Protein AF-A0A1E4K2A3-F1 (afdb_monomer)

Mean predicted aligned error: 16.57 Å

Sequence (253 aa):
MPLPPLTAHDLQPLPGVTAEEPRTGTIRRVFDSVTRAVVEPIADIKASMPPVLGAGVQLAKFVLWLAVLSIVALLAYLYRMDSTIGTDLEAAYKPAISQSQFGLQLEVVGRIDRLWSDLAAAKAAQTPSWSPDSLQNAKSTMALLERLSALTESQRETLNACIPLPSGTEREATLQACVDTMATLRRAAFQATGSTAAQTAGELADRVNAQRKSLHDFWLQAAQLILLNLLLPLLTALLGYVFGTQQVSTKAE

Radius of gyration: 35.77 Å; Cα contacts (8 Å, |Δi|>4): 84; chains: 1; bounding box: 75×35×105 Å

Solvent-accessible surface area (backbone atoms only — not comparable to full-atom values): 14735 Å² total; per-residue (Å²): 135,86,80,79,84,87,59,92,79,74,74,68,76,72,91,81,77,71,79,80,69,75,71,68,62,59,58,55,54,54,49,56,52,51,52,55,72,66,58,64,78,67,75,77,81,76,84,84,79,64,81,80,65,48,56,62,54,51,49,52,51,51,53,51,52,52,50,52,52,50,51,51,52,50,52,51,48,52,53,48,51,55,53,50,48,53,53,50,46,52,66,51,44,51,53,48,48,73,67,32,64,62,48,58,48,52,52,48,50,54,44,50,51,50,44,45,50,50,51,53,48,43,64,72,66,69,52,79,67,71,53,74,66,57,47,51,49,42,52,54,43,49,60,51,49,64,69,62,70,76,62,53,72,68,57,49,52,48,47,53,60,50,63,67,61,56,73,73,92,58,24,65,60,54,50,48,55,35,51,54,50,45,54,50,51,49,53,53,51,52,55,54,50,58,56,53,52,55,52,55,53,47,5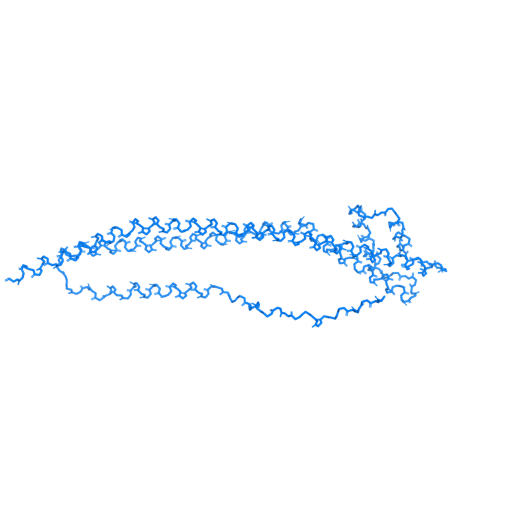6,51,51,51,52,54,50,52,51,52,51,56,51,51,54,50,49,53,53,53,49,51,55,49,50,58,65,51,45,55,59,50,51,51,52,51,50,52,50,58,58,56,55,53,64,56,62,70,73,75,116

Secondary structure (DSSP, 8-state):
-PPPP--TT--PPPTT------THHHHHHHHHHHHHHHHGGGSSTTS---TTTHHHHHHHHHHHHHHHHHHHHHHHHHHHHHHHHHHHHHHHHHHHHHHSHHHHHHHHHHHHHHHHHHHHHHHHT--SS--HHHHHHHHHHHHHHHHT----HHHHHHHHTTSSPP-STTHHHHHHHHHHHHHHHHHHHHHHHHHHHHHHHHHHHHHHHHHHHHHHHHHHHHHHHHHHHHHHHHHHHHHHHHHHHHHHHTT--

pLDDT: mean 73.99, std 15.71, range [37.97, 94.31]

Nearest PDB structures (foldseek):
  6djl-assembly1_C  TM=2.794E-01  e=4.731E+00  Homo sapiens
  5nnv-assembly1_A  TM=1.876E-01  e=9.720E+00  Bacillus subtilis subsp. subtilis str. 168

Foldseek 3Di:
DDDDDDDPPPPDPDPPDDPDDPPPVVVVVVVVVVCVVPPPPPPPPPDDDDPVLVVLVVVLVVLVVVVVVVVVVVVVVVVVVVVVCVVVCCVVVVCCVVVPCLVVLVVLLVLLVLLLVQLVVCLVVVDQFGDPVSLVSLVVSLVSVVVVVPDDPVLNVLSVCVRPQDDDDCRNVSSVSNSVSSVVVSVVSVVVNVVVVVVVVVVVVVVVVVVVVVVVVVVVVVCVVCCVVSVVVVVVSVVCSVVVVVVVVVVVD

Structure (mmCIF, N/CA/C/O backbone):
data_AF-A0A1E4K2A3-F1
#
_entry.id   AF-A0A1E4K2A3-F1
#
loop_
_atom_site.group_PDB
_atom_site.id
_atom_site.type_symbol
_atom_site.label_atom_id
_atom_site.label_alt_id
_atom_site.label_comp_id
_atom_site.label_asym_id
_atom_site.label_entity_id
_atom_site.label_seq_id
_atom_site.pdbx_PDB_ins_code
_atom_site.Cartn_x
_atom_site.Cartn_y
_atom_site.Cartn_z
_atom_site.occupancy
_atom_site.B_iso_or_equiv
_atom_site.auth_seq_id
_atom_site.auth_comp_id
_atom_site.auth_asym_id
_atom_site.auth_atom_id
_atom_site.pdbx_PDB_model_num
ATOM 1 N N . MET A 1 1 ? -24.352 -22.386 15.310 1.00 41.03 1 MET A N 1
ATOM 2 C CA . MET A 1 1 ? -23.187 -23.289 15.189 1.00 41.03 1 MET A CA 1
ATOM 3 C C . MET A 1 1 ? -21.941 -22.420 15.077 1.00 41.03 1 MET A C 1
ATOM 5 O O . MET A 1 1 ? -21.882 -21.641 14.133 1.00 41.03 1 MET A O 1
ATOM 9 N N . PRO A 1 2 ? -21.031 -22.434 16.064 1.00 37.97 2 PRO A N 1
ATOM 10 C CA . PRO A 1 2 ? -19.819 -21.617 16.034 1.00 37.97 2 PRO A CA 1
ATOM 11 C C . PRO A 1 2 ? -18.801 -22.198 15.042 1.00 37.97 2 PRO A C 1
ATOM 13 O O . PRO A 1 2 ? -18.592 -23.409 15.006 1.00 37.97 2 PRO A O 1
ATOM 16 N N . LEU A 1 3 ? -18.199 -21.331 14.225 1.00 42.59 3 LEU A N 1
ATOM 17 C CA . LEU A 1 3 ? -17.100 -21.684 13.323 1.00 42.59 3 LEU A CA 1
ATOM 18 C C . LEU A 1 3 ? -15.818 -21.934 14.141 1.00 42.59 3 LEU A C 1
ATOM 20 O O . LEU A 1 3 ? -15.564 -21.185 15.089 1.00 42.59 3 LEU A O 1
ATOM 24 N N . PRO A 1 4 ? -15.020 -22.963 13.807 1.00 59.66 4 PRO A N 1
ATOM 25 C CA . PRO A 1 4 ? -13.775 -23.249 14.508 1.00 59.66 4 PRO A CA 1
ATOM 26 C C . PRO A 1 4 ? -12.722 -22.148 14.265 1.00 59.66 4 PRO A C 1
ATOM 28 O O . PRO A 1 4 ? -12.743 -21.491 13.221 1.00 59.66 4 PRO A O 1
ATOM 31 N N . PRO A 1 5 ? -11.798 -21.932 15.218 1.00 46.47 5 PRO A N 1
ATOM 32 C CA . PRO A 1 5 ? -10.712 -20.970 15.071 1.00 46.47 5 PRO A CA 1
ATO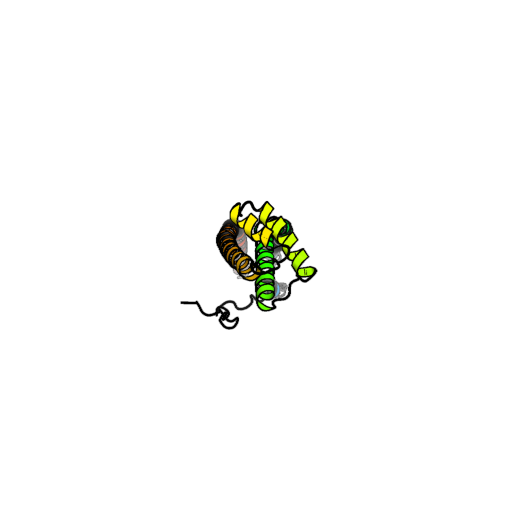M 33 C C . PRO A 1 5 ? -9.725 -21.428 13.988 1.00 46.47 5 PRO A C 1
ATOM 35 O O . PRO A 1 5 ? -9.227 -22.551 14.040 1.00 46.47 5 PRO A O 1
ATOM 38 N N . LEU A 1 6 ? -9.423 -20.546 13.028 1.00 39.38 6 LEU A N 1
ATOM 39 C CA . LEU A 1 6 ? -8.337 -20.744 12.065 1.00 39.38 6 LEU A CA 1
ATOM 40 C C . LEU A 1 6 ? -6.998 -20.744 12.811 1.00 39.38 6 LEU A C 1
ATOM 42 O O . LEU A 1 6 ? -6.576 -19.725 13.359 1.00 39.38 6 LEU A O 1
ATOM 46 N N . THR A 1 7 ? -6.335 -21.895 12.846 1.00 47.66 7 THR A N 1
ATOM 47 C CA . THR A 1 7 ? -4.971 -22.044 13.348 1.00 47.66 7 THR A CA 1
ATOM 48 C C . THR A 1 7 ? -3.977 -21.606 12.271 1.00 47.66 7 THR A C 1
ATOM 50 O O . THR A 1 7 ? -4.170 -21.835 11.080 1.00 47.66 7 THR A O 1
ATOM 53 N N . ALA A 1 8 ? -2.863 -20.996 12.686 1.00 48.28 8 ALA A N 1
ATOM 54 C CA . ALA A 1 8 ? -1.794 -20.497 11.808 1.00 48.28 8 ALA A CA 1
ATOM 55 C C . ALA A 1 8 ? -1.048 -21.590 11.000 1.00 48.28 8 ALA A C 1
ATOM 57 O O . ALA A 1 8 ? -0.009 -21.319 10.405 1.00 48.28 8 ALA A O 1
ATOM 58 N N . HIS A 1 9 ? -1.554 -22.825 10.988 1.00 49.25 9 HIS A N 1
ATOM 59 C CA . HIS A 1 9 ? -1.010 -23.953 10.235 1.00 49.25 9 HIS A CA 1
ATOM 60 C C . HIS A 1 9 ? -1.671 -24.164 8.862 1.00 49.25 9 HIS A C 1
ATOM 62 O O . HIS A 1 9 ? -1.131 -24.926 8.067 1.00 49.25 9 HIS A O 1
ATOM 68 N N . ASP A 1 10 ? -2.761 -23.455 8.545 1.00 39.72 10 ASP A N 1
ATOM 69 C CA . ASP A 1 10 ? -3.462 -23.591 7.254 1.00 39.72 10 ASP A CA 1
ATOM 70 C C . ASP A 1 10 ? -2.982 -22.622 6.157 1.00 39.72 10 ASP A C 1
ATOM 72 O O . ASP A 1 10 ? -3.474 -22.651 5.030 1.00 39.72 10 ASP A O 1
ATOM 76 N N . LEU A 1 11 ? -1.974 -21.788 6.432 1.00 44.31 11 LEU A N 1
ATOM 77 C CA . LEU A 1 11 ? -1.292 -21.004 5.398 1.00 44.31 11 LEU A CA 1
ATOM 78 C C . LEU A 1 11 ? -0.179 -21.848 4.768 1.00 44.31 11 LEU A C 1
ATOM 80 O O . LEU A 1 11 ? 1.008 -21.604 4.985 1.00 44.31 11 LEU A O 1
ATOM 84 N N . GLN A 1 12 ? -0.562 -22.859 3.985 1.00 48.84 12 GLN A N 1
ATOM 85 C CA . GLN A 1 12 ? 0.385 -23.485 3.066 1.00 48.84 12 GLN A CA 1
ATOM 86 C C . GLN A 1 12 ? 0.850 -22.428 2.050 1.00 48.84 12 GLN A C 1
ATOM 88 O O . GLN A 1 12 ? 0.011 -21.793 1.404 1.00 48.84 12 GLN A O 1
ATOM 93 N N . PRO A 1 13 ? 2.166 -22.209 1.890 1.00 42.97 13 PRO A N 1
ATOM 94 C CA . PRO A 1 13 ? 2.671 -21.346 0.837 1.00 42.97 13 PRO A CA 1
ATOM 95 C C . PRO A 1 13 ? 2.237 -21.917 -0.515 1.00 42.97 13 PRO A C 1
ATOM 97 O O . PRO A 1 13 ? 2.430 -23.102 -0.788 1.00 42.97 13 PRO A O 1
ATOM 100 N N . LEU A 1 14 ? 1.634 -21.066 -1.349 1.00 43.91 14 LEU A N 1
ATOM 101 C CA . LEU A 1 14 ? 1.261 -21.393 -2.723 1.00 43.91 14 LEU A CA 1
ATOM 102 C C . LEU A 1 14 ? 2.449 -22.072 -3.434 1.00 43.91 14 LEU A C 1
ATOM 104 O O . LEU A 1 14 ? 3.516 -21.455 -3.546 1.00 43.91 14 LEU A O 1
ATOM 108 N N . PRO A 1 15 ? 2.299 -23.317 -3.924 1.00 38.97 15 PRO A N 1
ATOM 109 C CA . PRO A 1 15 ? 3.342 -23.976 -4.694 1.00 38.97 15 PRO A CA 1
ATOM 110 C C . PRO A 1 15 ? 3.483 -23.237 -6.028 1.00 38.97 15 PRO A C 1
ATOM 112 O O . PRO A 1 15 ? 2.650 -23.378 -6.918 1.00 38.97 15 PRO A O 1
ATOM 115 N N . GLY A 1 16 ? 4.510 -22.394 -6.149 1.00 45.84 16 GLY A N 1
ATOM 116 C CA . GLY A 1 16 ? 4.785 -21.667 -7.391 1.00 45.84 16 GLY A CA 1
ATOM 117 C C . GLY A 1 16 ? 5.526 -20.339 -7.255 1.00 45.84 16 GLY A C 1
ATOM 118 O O . GLY A 1 16 ? 6.013 -19.838 -8.262 1.00 45.84 16 GLY A O 1
ATOM 119 N N . VAL A 1 17 ? 5.673 -19.776 -6.051 1.00 41.69 17 VAL A N 1
ATOM 120 C CA . VAL A 1 17 ? 6.488 -18.563 -5.850 1.00 41.69 17 VAL A CA 1
ATOM 121 C C . VAL A 1 17 ? 7.878 -18.965 -5.366 1.00 41.69 17 VAL A C 1
ATOM 123 O O . VAL A 1 17 ? 8.222 -18.858 -4.192 1.00 41.69 17 VAL A O 1
ATOM 126 N N . THR A 1 18 ? 8.687 -19.486 -6.286 1.00 43.09 18 THR A N 1
ATOM 127 C CA . THR A 1 18 ? 10.139 -19.519 -6.101 1.00 43.09 18 THR A CA 1
ATOM 128 C C . THR A 1 18 ? 10.630 -18.080 -6.015 1.00 43.09 18 THR A C 1
ATOM 130 O O . THR A 1 18 ? 10.331 -17.288 -6.908 1.00 43.09 18 THR A O 1
ATOM 133 N N . ALA A 1 19 ? 11.349 -17.752 -4.940 1.00 43.78 19 ALA A N 1
ATOM 134 C CA . ALA A 1 19 ? 12.032 -16.476 -4.773 1.00 43.78 19 ALA A CA 1
ATOM 135 C C . ALA A 1 19 ? 12.743 -16.095 -6.081 1.00 43.78 19 ALA A C 1
ATOM 137 O O . ALA A 1 19 ? 13.576 -16.855 -6.576 1.00 43.78 19 ALA A O 1
ATOM 138 N N . GLU A 1 20 ? 12.354 -14.958 -6.661 1.00 42.28 20 GLU A N 1
ATOM 139 C CA . GLU A 1 20 ? 12.970 -14.412 -7.866 1.00 42.28 20 GLU A CA 1
ATOM 140 C C . GLU A 1 20 ? 14.438 -14.119 -7.529 1.00 42.28 20 GLU A C 1
ATOM 142 O O . GLU A 1 20 ? 14.769 -13.159 -6.833 1.00 42.28 20 GLU A O 1
ATOM 147 N N . GLU A 1 21 ? 15.321 -15.020 -7.954 1.00 41.94 21 GLU A N 1
ATOM 148 C CA . GLU A 1 21 ? 16.764 -14.837 -7.905 1.00 41.94 21 GLU A CA 1
ATOM 149 C C . GLU A 1 21 ? 17.095 -13.513 -8.619 1.00 41.94 21 GLU A C 1
ATOM 151 O O . GLU A 1 21 ? 16.544 -13.245 -9.695 1.00 41.94 21 GLU A O 1
ATOM 156 N N . PRO A 1 22 ? 17.942 -12.641 -8.044 1.00 45.44 22 PRO A N 1
ATOM 157 C CA . PRO A 1 22 ? 18.203 -11.327 -8.610 1.00 45.44 22 PRO A CA 1
ATOM 158 C C . PRO A 1 22 ? 18.703 -11.457 -10.057 1.00 45.44 22 PRO A C 1
ATOM 160 O O . PRO A 1 22 ? 19.804 -11.936 -10.336 1.00 45.44 22 PRO A O 1
ATOM 163 N N . ARG A 1 23 ? 17.868 -10.989 -10.996 1.00 50.25 23 ARG A N 1
ATOM 164 C CA . ARG A 1 23 ? 18.055 -10.964 -12.462 1.00 50.25 23 ARG A CA 1
ATOM 165 C C . ARG A 1 23 ? 19.288 -10.185 -12.952 1.00 50.25 23 ARG A C 1
ATOM 167 O O . ARG A 1 23 ? 19.470 -10.007 -14.154 1.00 50.25 23 ARG A O 1
ATOM 174 N N . THR A 1 24 ? 20.176 -9.755 -12.063 1.00 48.00 24 THR A N 1
ATOM 175 C CA . THR A 1 24 ? 21.479 -9.161 -12.388 1.00 48.00 24 THR A CA 1
ATOM 176 C C . THR A 1 24 ? 22.450 -10.170 -13.009 1.00 48.00 24 THR A C 1
ATOM 178 O O . THR A 1 24 ? 23.315 -9.781 -13.794 1.00 48.00 24 THR A O 1
ATOM 181 N N . GLY A 1 25 ? 22.290 -11.472 -12.739 1.00 45.31 25 GLY A N 1
ATOM 182 C CA . GLY A 1 25 ? 23.145 -12.518 -13.315 1.00 45.31 25 GLY A CA 1
ATOM 183 C C . GLY A 1 25 ? 22.956 -12.730 -14.824 1.00 45.31 25 GLY A C 1
ATOM 184 O O . GLY A 1 25 ? 23.919 -13.026 -15.534 1.00 45.31 25 GLY A O 1
ATOM 185 N N . THR A 1 26 ? 21.739 -12.546 -15.338 1.00 54.84 26 THR A N 1
ATOM 186 C CA . THR A 1 26 ? 21.403 -12.841 -16.741 1.00 54.84 26 THR A CA 1
ATOM 187 C C . THR A 1 26 ? 21.994 -11.809 -17.699 1.00 54.84 26 THR A C 1
ATOM 189 O O . THR A 1 26 ? 22.539 -12.174 -18.738 1.00 54.84 26 THR A O 1
ATOM 192 N N . ILE A 1 27 ? 21.976 -10.527 -17.321 1.00 52.34 27 ILE A N 1
ATOM 193 C CA . ILE A 1 27 ? 22.499 -9.434 -18.157 1.00 52.34 27 ILE A CA 1
ATOM 194 C C . ILE A 1 27 ? 24.019 -9.559 -18.329 1.00 52.34 27 ILE A C 1
ATOM 196 O O . ILE A 1 27 ? 24.532 -9.399 -19.435 1.00 52.34 27 ILE A O 1
ATOM 200 N N . ARG A 1 28 ? 24.744 -9.933 -17.265 1.00 57.69 28 ARG A N 1
ATOM 201 C CA . ARG A 1 28 ? 26.205 -10.100 -17.311 1.00 57.69 28 ARG A CA 1
ATOM 202 C C . ARG A 1 28 ? 26.637 -11.255 -18.221 1.00 57.69 28 ARG A C 1
ATOM 204 O O . ARG A 1 28 ? 27.584 -11.099 -18.981 1.00 57.69 28 ARG A O 1
ATOM 211 N N . ARG A 1 29 ? 25.907 -12.379 -18.207 1.00 59.81 29 ARG A N 1
ATOM 212 C CA . ARG A 1 29 ? 26.194 -13.528 -19.088 1.00 59.81 29 ARG A CA 1
ATOM 213 C C . ARG A 1 29 ? 25.928 -13.222 -20.561 1.00 59.81 29 ARG A C 1
ATOM 215 O O . ARG A 1 29 ? 26.704 -13.649 -21.411 1.00 59.81 29 ARG A O 1
ATOM 222 N N . VAL A 1 30 ? 24.860 -12.480 -20.864 1.00 61.78 30 VAL A N 1
ATOM 223 C CA . VAL A 1 30 ? 24.581 -12.040 -22.240 1.00 61.78 30 VAL A CA 1
ATOM 224 C C . VAL A 1 30 ? 25.665 -11.072 -22.712 1.00 61.78 30 VAL A C 1
ATOM 226 O O . VAL A 1 30 ? 26.174 -11.238 -23.816 1.00 61.78 30 VAL A O 1
ATOM 229 N N . PHE A 1 31 ? 26.081 -10.124 -21.866 1.00 58.03 31 PHE A N 1
ATOM 230 C CA . PHE A 1 31 ? 27.145 -9.180 -22.206 1.00 58.03 31 PHE A CA 1
ATOM 231 C C . PHE A 1 31 ? 28.469 -9.897 -22.499 1.00 58.03 31 PHE A C 1
ATOM 233 O O . PHE A 1 31 ? 29.006 -9.710 -23.584 1.00 58.03 31 PHE A O 1
ATOM 240 N N . ASP A 1 32 ? 28.923 -10.796 -21.615 1.00 64.00 32 ASP A N 1
ATOM 241 C CA . ASP A 1 32 ? 30.165 -11.569 -21.795 1.00 64.00 32 ASP A CA 1
ATOM 242 C C . ASP A 1 32 ? 30.137 -12.471 -23.039 1.00 64.00 32 ASP A C 1
ATOM 244 O O . ASP A 1 32 ? 31.168 -12.685 -23.681 1.00 64.00 32 ASP A O 1
ATOM 248 N N . SER A 1 33 ? 28.962 -12.995 -23.404 1.00 62.31 33 SER A N 1
ATOM 249 C CA . SER A 1 33 ? 28.790 -13.782 -24.627 1.00 62.31 33 SER A CA 1
ATOM 250 C C . SER A 1 33 ? 28.906 -12.920 -25.886 1.00 62.31 33 SER A C 1
ATOM 252 O O . SER A 1 33 ? 29.482 -13.371 -26.875 1.00 62.31 33 SER A O 1
ATOM 254 N N . VAL A 1 34 ? 28.380 -11.691 -25.867 1.00 57.59 34 VAL A N 1
ATOM 255 C CA . VAL A 1 34 ? 28.465 -10.766 -27.008 1.00 57.59 34 VAL A CA 1
ATOM 256 C C . VAL A 1 34 ? 29.883 -10.214 -27.164 1.00 57.59 34 VAL A C 1
ATOM 258 O O . VAL A 1 34 ? 30.396 -10.196 -28.281 1.00 57.59 34 VAL A O 1
ATOM 261 N N . THR A 1 35 ? 30.567 -9.827 -26.081 1.00 56.59 35 THR A N 1
ATOM 262 C CA . THR A 1 35 ? 31.962 -9.356 -26.170 1.00 56.59 35 THR A CA 1
ATOM 263 C C . THR A 1 35 ? 32.890 -10.438 -26.703 1.00 56.59 35 THR A C 1
ATOM 265 O O . THR A 1 35 ? 33.726 -10.145 -27.554 1.00 56.59 35 THR A O 1
ATOM 268 N N . ARG A 1 36 ? 32.730 -11.693 -26.269 1.00 57.28 36 ARG A N 1
ATOM 269 C CA . ARG A 1 36 ? 33.587 -12.793 -26.737 1.00 57.28 36 ARG A CA 1
ATOM 270 C C . ARG A 1 36 ? 33.338 -13.136 -28.209 1.00 57.28 36 ARG A C 1
ATOM 272 O O . ARG A 1 36 ? 34.290 -13.285 -28.965 1.00 57.28 36 ARG A O 1
ATOM 279 N N . ALA A 1 37 ? 32.075 -13.152 -28.642 1.00 57.50 37 ALA A N 1
ATOM 280 C CA . ALA A 1 37 ? 31.717 -13.438 -30.032 1.00 57.50 37 ALA A CA 1
ATOM 281 C C . ALA A 1 37 ? 32.161 -12.348 -31.029 1.00 57.50 37 ALA A C 1
ATOM 283 O O . ALA A 1 37 ? 32.410 -12.652 -32.194 1.00 57.50 37 ALA A O 1
ATOM 284 N N . VAL A 1 38 ? 32.260 -11.085 -30.597 1.00 55.09 38 VAL A N 1
ATOM 285 C CA . VAL A 1 38 ? 32.579 -9.953 -31.488 1.00 55.09 38 VAL A CA 1
ATOM 286 C C . VAL A 1 38 ? 34.072 -9.600 -31.495 1.00 55.09 38 VAL A C 1
ATOM 288 O O . VAL A 1 38 ? 34.579 -9.137 -32.517 1.00 55.09 38 VAL A O 1
ATOM 291 N N . VAL A 1 39 ? 34.797 -9.802 -30.389 1.00 51.66 39 VAL A N 1
ATOM 292 C CA . VAL A 1 39 ? 36.170 -9.278 -30.229 1.00 51.66 39 VAL A CA 1
ATOM 293 C C . VAL A 1 39 ? 37.257 -10.264 -30.681 1.00 51.66 39 VAL A C 1
ATOM 295 O O . VAL A 1 39 ? 38.266 -9.827 -31.235 1.00 51.66 39 VAL A O 1
ATOM 298 N N . GLU A 1 40 ? 37.066 -11.576 -30.518 1.00 50.91 40 GLU A N 1
ATOM 299 C CA . GLU A 1 40 ? 38.110 -12.570 -30.824 1.00 50.91 40 GLU A CA 1
ATOM 300 C C . GLU A 1 40 ? 38.457 -12.770 -32.320 1.00 50.91 40 GLU A C 1
ATOM 302 O O . GLU A 1 40 ? 39.638 -12.971 -32.606 1.00 50.91 40 GLU A O 1
ATOM 307 N N . PRO A 1 41 ? 37.555 -12.643 -33.318 1.00 52.75 41 PRO A N 1
ATOM 308 C CA . PRO A 1 41 ? 37.928 -12.932 -34.710 1.00 52.75 41 PRO A CA 1
ATOM 309 C C . PRO A 1 41 ? 38.706 -11.807 -35.426 1.00 52.75 41 PRO A C 1
ATOM 311 O O . PRO A 1 41 ? 39.116 -11.978 -36.572 1.00 52.75 41 PRO A O 1
ATOM 314 N N . ILE A 1 42 ? 38.926 -10.642 -34.800 1.00 51.25 42 ILE A N 1
ATOM 315 C CA . ILE A 1 42 ? 39.511 -9.465 -35.481 1.00 51.25 42 ILE A CA 1
ATOM 316 C C . ILE A 1 42 ? 41.051 -9.439 -35.407 1.00 51.25 42 ILE A C 1
ATOM 318 O O . ILE A 1 42 ? 41.696 -8.746 -36.202 1.00 51.25 42 ILE A O 1
ATOM 322 N N . ALA A 1 43 ? 41.662 -10.187 -34.486 1.00 54.97 43 ALA A N 1
ATOM 323 C CA . ALA A 1 43 ? 43.102 -10.110 -34.238 1.00 54.97 43 ALA A CA 1
ATOM 324 C C . ALA A 1 43 ? 43.965 -10.778 -35.329 1.00 54.97 43 ALA A C 1
ATOM 326 O O . ALA A 1 43 ? 45.094 -10.338 -35.542 1.00 54.97 43 ALA A O 1
ATOM 327 N N . ASP A 1 44 ? 43.434 -11.763 -36.062 1.00 51.88 44 ASP A N 1
ATOM 328 C CA . ASP A 1 44 ? 44.258 -12.655 -36.898 1.00 51.88 44 ASP A CA 1
ATOM 329 C C . ASP A 1 44 ? 44.295 -12.296 -38.403 1.00 51.88 44 ASP A C 1
ATOM 331 O O . ASP A 1 44 ? 45.096 -12.819 -39.172 1.00 51.88 44 ASP A O 1
ATOM 335 N N . ILE A 1 45 ? 43.486 -11.332 -38.864 1.00 54.56 45 ILE A N 1
ATOM 336 C CA . ILE A 1 45 ? 43.358 -10.979 -40.300 1.00 54.56 45 ILE A CA 1
ATOM 337 C C . ILE A 1 45 ? 44.241 -9.773 -40.679 1.00 54.56 45 ILE A C 1
ATOM 339 O O . ILE A 1 45 ? 43.837 -8.894 -41.441 1.00 54.56 45 ILE A O 1
ATOM 343 N N . LYS A 1 46 ? 45.443 -9.648 -40.103 1.00 50.50 46 LYS A N 1
ATOM 344 C CA . LYS A 1 46 ? 46.320 -8.480 -40.342 1.00 50.50 46 LYS A CA 1
ATOM 345 C C . LYS A 1 46 ? 47.494 -8.748 -41.290 1.00 50.50 46 LYS A C 1
ATOM 347 O O . LYS A 1 46 ? 48.189 -7.803 -41.648 1.00 50.50 46 LYS A O 1
ATOM 352 N N . ALA A 1 47 ? 47.720 -9.992 -41.715 1.00 54.12 47 ALA A N 1
ATOM 353 C CA . ALA A 1 47 ? 49.013 -10.373 -42.289 1.00 54.12 47 ALA A CA 1
ATOM 354 C C . ALA A 1 47 ? 49.154 -10.303 -43.826 1.00 54.12 47 ALA A C 1
ATOM 356 O O . ALA A 1 47 ? 50.283 -10.359 -44.297 1.00 54.12 47 ALA A O 1
ATOM 357 N N . SER A 1 48 ? 48.095 -10.166 -44.640 1.00 56.16 48 SER A N 1
ATOM 358 C CA . SER A 1 48 ? 48.276 -10.207 -46.110 1.00 56.16 48 SER A CA 1
ATOM 359 C C . SER A 1 48 ? 47.081 -9.664 -46.914 1.00 56.16 48 SER A C 1
ATOM 361 O O . SER A 1 48 ? 46.311 -10.446 -47.470 1.00 56.16 48 SER A O 1
ATOM 363 N N . MET A 1 49 ? 46.909 -8.340 -47.031 1.00 50.06 49 MET A N 1
ATOM 364 C CA . MET A 1 49 ? 45.979 -7.770 -48.028 1.00 50.06 49 MET A CA 1
ATOM 365 C C . MET A 1 49 ? 46.554 -6.536 -48.757 1.00 50.06 49 MET A C 1
ATOM 367 O O . MET A 1 49 ? 47.201 -5.707 -48.116 1.00 50.06 49 MET A O 1
ATOM 371 N N . PRO A 1 50 ? 46.298 -6.381 -50.076 1.00 57.66 50 PRO A N 1
ATOM 372 C CA . PRO A 1 50 ? 46.698 -5.212 -50.866 1.00 57.66 50 PRO A CA 1
ATOM 373 C C . PRO A 1 50 ? 46.043 -3.901 -50.376 1.00 57.66 50 PRO A C 1
ATOM 375 O O . PRO A 1 50 ? 44.915 -3.925 -49.876 1.00 57.66 50 PRO A O 1
ATOM 378 N N . PRO A 1 51 ? 46.678 -2.731 -50.591 1.00 59.09 51 PRO A N 1
ATOM 379 C CA . PRO A 1 51 ? 46.284 -1.449 -49.987 1.00 59.09 51 PRO A CA 1
ATOM 380 C C . PRO A 1 51 ? 44.877 -0.947 -50.365 1.00 59.09 51 PRO A C 1
ATOM 382 O O . PRO A 1 51 ? 44.284 -0.181 -49.610 1.00 59.09 51 PRO A O 1
ATOM 385 N N . VAL A 1 52 ? 44.302 -1.401 -51.485 1.00 55.72 52 VAL A N 1
ATOM 386 C CA . VAL A 1 52 ? 42.975 -0.958 -51.963 1.00 55.72 52 VAL A CA 1
ATOM 387 C C . VAL A 1 52 ? 41.820 -1.693 -51.258 1.00 55.72 52 VAL A C 1
ATOM 389 O O . VAL A 1 52 ? 40.752 -1.122 -51.053 1.00 55.72 52 VAL A O 1
ATOM 392 N N . LEU A 1 53 ? 42.048 -2.925 -50.786 1.00 56.69 53 LEU A N 1
ATOM 393 C CA . LEU A 1 53 ? 41.089 -3.693 -49.974 1.00 56.69 53 LEU A CA 1
ATOM 394 C C . LEU A 1 53 ? 41.014 -3.190 -48.520 1.00 56.69 53 LEU A C 1
ATOM 396 O O . LEU A 1 53 ? 40.034 -3.441 -47.818 1.00 56.69 53 LEU A O 1
ATOM 400 N N . GLY A 1 54 ? 42.016 -2.425 -48.071 1.00 59.59 54 GLY A N 1
ATOM 401 C CA . GLY A 1 54 ? 42.079 -1.879 -46.714 1.00 59.59 54 GLY A CA 1
ATOM 402 C C . GLY A 1 54 ? 41.030 -0.802 -46.413 1.00 59.59 54 GLY A C 1
ATOM 403 O O . GLY A 1 54 ? 40.586 -0.696 -45.268 1.00 59.59 54 GLY A O 1
ATOM 404 N N . ALA A 1 55 ? 40.587 -0.039 -47.419 1.00 66.94 55 ALA A N 1
ATOM 405 C CA . ALA A 1 55 ? 39.642 1.066 -47.225 1.00 66.94 55 ALA A CA 1
ATOM 406 C C . ALA A 1 55 ? 38.239 0.579 -46.811 1.00 66.94 55 ALA A C 1
ATOM 408 O O . ALA A 1 55 ? 37.640 1.127 -45.885 1.00 66.94 55 ALA A O 1
ATOM 409 N N . GLY A 1 56 ? 37.744 -0.502 -47.427 1.00 66.75 56 GLY A N 1
ATOM 410 C CA . GLY A 1 56 ? 36.453 -1.104 -47.068 1.00 66.75 56 GLY A CA 1
ATOM 411 C C . GLY A 1 56 ? 36.455 -1.713 -45.663 1.00 66.75 56 GLY A C 1
ATOM 412 O O . GLY A 1 56 ? 35.505 -1.537 -44.901 1.00 66.75 56 GLY A O 1
ATOM 413 N N . VAL A 1 57 ? 37.561 -2.357 -45.274 1.00 72.50 57 VAL A N 1
ATOM 414 C CA . VAL A 1 57 ? 37.727 -2.936 -43.930 1.00 72.50 57 VAL A CA 1
ATOM 415 C C . VAL A 1 57 ? 37.805 -1.846 -42.857 1.00 72.50 57 VAL A C 1
ATOM 417 O O . VAL A 1 57 ? 37.243 -2.013 -41.774 1.00 72.50 57 VAL A O 1
ATOM 420 N N . GLN A 1 58 ? 38.462 -0.715 -43.136 1.00 73.12 58 GLN A N 1
ATOM 421 C CA . GLN A 1 58 ? 38.480 0.419 -42.208 1.00 73.12 58 GLN A CA 1
ATOM 422 C C . GLN A 1 58 ? 37.092 1.038 -42.022 1.00 73.12 58 GLN A C 1
ATOM 424 O O . GLN A 1 58 ? 36.705 1.299 -40.882 1.00 73.12 58 GLN A O 1
ATOM 429 N N . LEU A 1 59 ? 36.320 1.207 -43.101 1.00 73.00 59 LEU A N 1
ATOM 430 C CA . LEU A 1 59 ? 34.948 1.712 -43.012 1.00 73.00 59 LEU A CA 1
ATOM 431 C C . LEU A 1 59 ? 34.057 0.766 -42.192 1.00 73.00 59 LEU A C 1
ATOM 433 O O . LEU A 1 59 ? 33.356 1.216 -41.289 1.00 73.00 59 LEU A O 1
ATOM 437 N N . ALA A 1 60 ? 34.134 -0.544 -42.442 1.00 73.75 60 ALA A N 1
ATOM 438 C CA . ALA A 1 60 ? 33.376 -1.541 -41.686 1.00 73.75 60 ALA A CA 1
ATOM 439 C C . ALA A 1 60 ? 33.734 -1.529 -40.190 1.00 73.75 60 ALA A C 1
ATOM 441 O O . ALA A 1 60 ? 32.840 -1.554 -39.345 1.00 73.75 60 ALA A O 1
ATOM 442 N N . LYS A 1 61 ? 35.026 -1.414 -39.848 1.00 77.81 61 LYS A N 1
ATOM 443 C CA . LYS A 1 61 ? 35.476 -1.264 -38.453 1.00 77.81 61 LYS A CA 1
ATOM 444 C C . LYS A 1 61 ? 34.909 -0.007 -37.801 1.00 77.81 61 LYS A C 1
ATOM 446 O O . LYS A 1 61 ? 34.472 -0.079 -36.657 1.00 77.81 61 LYS A O 1
ATOM 451 N N . PHE A 1 62 ? 34.890 1.118 -38.514 1.00 79.19 62 PHE A N 1
ATOM 452 C CA . PHE A 1 62 ? 34.335 2.369 -37.999 1.00 79.19 62 PHE A CA 1
ATOM 453 C C . PHE A 1 62 ? 32.827 2.259 -37.735 1.00 79.19 62 PHE A C 1
ATOM 455 O O . PHE A 1 62 ? 32.369 2.603 -36.647 1.00 79.19 62 PHE A O 1
ATOM 462 N N . VAL A 1 63 ? 32.064 1.713 -38.688 1.00 76.56 63 VAL A N 1
ATOM 463 C CA . VAL A 1 63 ? 30.613 1.504 -38.542 1.00 76.56 63 VAL A CA 1
ATOM 464 C C . VAL A 1 63 ? 30.306 0.539 -37.395 1.00 76.56 63 VAL A C 1
ATOM 466 O O . VAL A 1 63 ? 29.418 0.817 -36.591 1.00 76.56 63 VAL A O 1
ATOM 469 N N . LEU A 1 64 ? 31.065 -0.555 -37.265 1.00 77.25 64 LEU A N 1
ATOM 470 C CA . LEU A 1 64 ? 30.916 -1.503 -36.159 1.00 77.25 64 LEU A CA 1
ATOM 471 C C . LEU A 1 64 ? 31.161 -0.820 -34.805 1.00 77.25 64 LEU A C 1
ATOM 473 O O . LEU A 1 64 ? 30.394 -1.013 -33.865 1.00 77.25 64 LEU A O 1
ATOM 477 N N . TRP A 1 65 ? 32.198 0.014 -34.712 1.00 83.81 65 TRP A N 1
ATOM 478 C CA . TRP A 1 65 ? 32.518 0.745 -33.487 1.00 83.81 65 TRP A CA 1
ATOM 479 C C . TRP A 1 65 ? 31.411 1.736 -33.111 1.00 83.81 65 TRP A C 1
ATOM 481 O O . TRP A 1 65 ? 31.014 1.818 -31.949 1.00 83.81 65 TRP A O 1
ATOM 491 N N . LEU A 1 66 ? 30.856 2.434 -34.104 1.00 80.62 66 LEU A N 1
ATOM 492 C CA . LEU A 1 66 ? 29.744 3.365 -33.9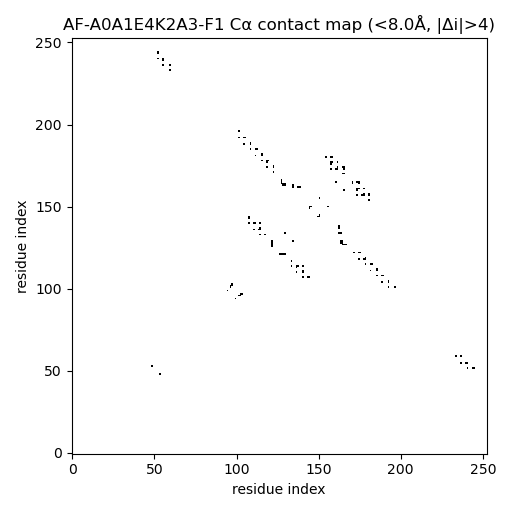23 1.00 80.62 66 LEU A CA 1
ATOM 493 C C . LEU A 1 66 ? 28.461 2.639 -33.478 1.00 80.62 66 LEU A C 1
ATOM 495 O O . LEU A 1 66 ? 27.760 3.120 -32.588 1.00 80.62 66 LEU A O 1
ATOM 499 N N . ALA A 1 67 ? 28.196 1.446 -34.019 1.00 77.81 67 ALA A N 1
ATOM 500 C CA . ALA A 1 67 ? 27.085 0.595 -33.594 1.00 77.81 67 ALA A CA 1
ATOM 501 C C . ALA A 1 67 ? 27.251 0.099 -32.147 1.00 77.81 67 ALA A C 1
ATOM 503 O O . ALA A 1 67 ? 26.315 0.200 -31.354 1.00 77.81 67 ALA A O 1
ATOM 504 N N . VAL A 1 68 ? 28.444 -0.373 -31.766 1.00 82.00 68 VAL A N 1
ATOM 505 C CA . VAL A 1 68 ? 28.742 -0.780 -30.380 1.00 82.00 68 VAL A CA 1
ATOM 506 C C . VAL A 1 68 ? 28.559 0.396 -29.422 1.00 82.00 68 VAL A C 1
ATOM 508 O O . VAL A 1 68 ? 27.915 0.244 -28.385 1.00 82.00 68 VAL A O 1
ATOM 511 N N . LEU A 1 69 ? 29.058 1.582 -29.778 1.00 84.50 69 LEU A N 1
ATOM 512 C CA . LEU A 1 69 ? 28.906 2.781 -28.955 1.00 84.50 69 LEU A CA 1
ATOM 513 C C . LEU A 1 69 ? 27.433 3.180 -28.793 1.00 84.50 69 LEU A C 1
ATOM 515 O O . LEU A 1 69 ? 27.015 3.535 -27.692 1.00 84.50 69 LEU A O 1
ATOM 519 N N . SER A 1 70 ? 26.633 3.055 -29.855 1.00 80.62 70 SER A N 1
ATOM 520 C CA . SER A 1 70 ? 25.186 3.275 -29.797 1.00 80.62 70 SER A CA 1
ATOM 521 C C . SER A 1 70 ? 24.494 2.291 -28.848 1.00 80.62 70 SER A C 1
ATOM 523 O O . SER A 1 70 ? 23.724 2.723 -27.993 1.00 80.62 70 SER A O 1
ATOM 525 N N . ILE A 1 71 ? 24.819 0.995 -28.919 1.00 80.31 71 ILE A N 1
ATOM 526 C CA . ILE A 1 71 ? 24.260 -0.032 -28.023 1.00 80.31 71 ILE A CA 1
ATOM 527 C C . ILE A 1 71 ? 24.636 0.248 -26.563 1.00 80.31 71 ILE A C 1
ATOM 529 O O . ILE A 1 71 ? 23.782 0.181 -25.682 1.00 80.31 71 ILE A O 1
ATOM 533 N N . VAL A 1 72 ? 25.896 0.595 -26.290 1.00 85.12 72 VAL A N 1
ATOM 534 C CA . VAL A 1 72 ? 26.354 0.915 -24.929 1.00 85.12 72 VAL A CA 1
ATOM 535 C C . VAL A 1 72 ? 25.646 2.158 -24.388 1.00 85.12 72 VAL A C 1
ATOM 537 O O . VAL A 1 72 ? 25.178 2.142 -23.249 1.00 85.12 72 VAL A O 1
ATOM 540 N N . ALA A 1 73 ? 25.507 3.213 -25.196 1.00 85.56 73 ALA A N 1
ATOM 541 C CA . ALA A 1 73 ? 24.771 4.416 -24.809 1.00 85.56 73 ALA A CA 1
ATOM 542 C C . ALA A 1 73 ? 23.297 4.108 -24.496 1.00 85.56 73 ALA A C 1
ATOM 544 O O . ALA A 1 73 ? 22.741 4.621 -23.525 1.00 85.56 73 ALA A O 1
ATOM 545 N N . LEU A 1 74 ? 22.685 3.222 -25.279 1.00 81.81 74 LEU A N 1
ATOM 546 C CA . LEU A 1 74 ? 21.310 2.777 -25.106 1.00 81.81 74 LEU A CA 1
ATOM 547 C C . LEU A 1 74 ? 21.114 1.959 -23.817 1.00 81.81 74 LEU A C 1
ATOM 549 O O . LEU A 1 74 ? 20.175 2.207 -23.062 1.00 81.81 74 LEU A O 1
ATOM 553 N N . LEU A 1 75 ? 22.030 1.032 -23.523 1.00 82.94 75 LEU A N 1
ATOM 554 C CA . LEU A 1 75 ? 22.038 0.273 -22.268 1.00 82.94 75 LEU A CA 1
ATOM 555 C C . LEU A 1 75 ? 22.231 1.189 -21.054 1.00 82.94 75 LEU A C 1
ATOM 557 O O . LEU A 1 75 ? 21.545 1.026 -20.048 1.00 82.94 75 LEU A O 1
ATOM 561 N N . ALA A 1 76 ? 23.121 2.178 -21.153 1.00 87.62 76 ALA A N 1
ATOM 562 C CA . ALA A 1 76 ? 23.327 3.165 -20.097 1.00 87.62 76 ALA A CA 1
ATOM 563 C C . ALA A 1 76 ? 22.075 4.026 -19.866 1.00 87.62 76 ALA A C 1
ATOM 565 O O . ALA A 1 76 ? 21.727 4.311 -18.720 1.00 87.62 76 ALA A O 1
ATOM 566 N N . TYR A 1 77 ? 21.372 4.406 -20.936 1.00 86.69 77 TYR A N 1
ATOM 567 C CA . TYR A 1 77 ? 20.100 5.122 -20.846 1.00 86.69 77 TYR A CA 1
ATOM 568 C C . TYR A 1 77 ? 19.019 4.279 -20.160 1.00 86.69 77 TYR A C 1
ATOM 570 O O . TYR A 1 77 ? 18.372 4.765 -19.236 1.00 86.69 77 TYR A O 1
ATOM 578 N N . LEU A 1 78 ? 18.869 3.009 -20.551 1.00 81.75 78 LEU A N 1
ATOM 579 C CA . LEU A 1 78 ? 17.935 2.073 -19.917 1.00 81.75 78 LEU A CA 1
ATOM 580 C C . LEU A 1 78 ? 18.235 1.882 -18.430 1.00 81.75 78 LEU A C 1
ATOM 582 O O . LEU A 1 78 ? 17.333 1.989 -17.606 1.00 81.75 78 LEU A O 1
ATOM 586 N N . TYR A 1 79 ? 19.505 1.670 -18.085 1.00 87.69 79 TYR A N 1
ATOM 587 C CA . TYR A 1 79 ? 19.941 1.547 -16.697 1.00 87.69 79 TYR A CA 1
ATOM 588 C C . TYR A 1 79 ? 19.643 2.815 -15.889 1.00 87.69 79 TYR A C 1
ATOM 590 O O . TYR A 1 79 ? 19.174 2.746 -14.754 1.00 87.69 79 TYR A O 1
ATOM 598 N N . ARG A 1 80 ? 19.878 3.992 -16.484 1.00 89.44 80 ARG A N 1
ATOM 599 C CA . ARG A 1 80 ? 19.558 5.271 -15.849 1.00 89.44 80 ARG A CA 1
ATOM 600 C C . ARG A 1 80 ? 18.056 5.416 -15.627 1.00 89.44 80 ARG A C 1
ATOM 602 O O . ARG A 1 80 ? 17.672 5.800 -14.532 1.00 89.44 80 ARG A O 1
ATOM 609 N N . MET A 1 81 ? 17.240 5.107 -16.632 1.00 83.94 81 MET A N 1
ATOM 610 C CA . MET A 1 81 ? 15.784 5.191 -16.546 1.00 83.94 81 MET A CA 1
ATOM 611 C C . MET A 1 81 ? 15.241 4.262 -15.454 1.00 83.94 81 MET A C 1
ATOM 613 O O . MET A 1 81 ? 14.464 4.714 -14.620 1.00 83.94 81 MET A O 1
ATOM 617 N N . ASP A 1 82 ? 15.690 3.006 -15.413 1.00 81.75 82 ASP A N 1
ATOM 618 C CA . ASP A 1 82 ? 15.278 2.026 -14.399 1.00 81.75 82 ASP A CA 1
ATOM 619 C C . ASP A 1 82 ? 15.669 2.480 -12.980 1.00 81.75 82 ASP A C 1
ATOM 621 O O . ASP A 1 82 ? 14.856 2.458 -12.058 1.00 81.75 82 ASP A O 1
ATOM 625 N N . SER A 1 83 ? 16.882 3.020 -12.829 1.00 79.38 83 SER A N 1
ATOM 626 C CA . SER A 1 83 ? 17.364 3.588 -11.566 1.00 79.38 83 SER A CA 1
ATOM 627 C C . SER A 1 83 ? 16.546 4.806 -11.114 1.00 79.38 83 SER A C 1
ATOM 629 O O . SER A 1 83 ? 16.117 4.865 -9.962 1.00 79.38 83 SER A O 1
ATOM 631 N N . THR A 1 84 ? 16.253 5.748 -12.018 1.00 82.25 84 THR A N 1
ATOM 632 C CA . THR A 1 84 ? 15.436 6.931 -11.692 1.00 82.25 84 THR A CA 1
ATOM 633 C C . THR A 1 84 ? 13.987 6.571 -11.388 1.00 82.25 84 THR A C 1
ATOM 635 O O . THR A 1 84 ? 13.389 7.136 -10.478 1.00 82.25 84 THR A O 1
ATOM 638 N N . ILE A 1 85 ? 13.431 5.589 -12.102 1.00 75.81 85 ILE A N 1
ATOM 639 C CA . ILE A 1 85 ? 12.082 5.084 -11.849 1.00 75.81 85 ILE A CA 1
ATOM 640 C C . ILE A 1 85 ? 12.027 4.451 -10.462 1.00 75.81 85 ILE A C 1
ATOM 642 O O . ILE A 1 85 ? 11.091 4.736 -9.730 1.00 75.81 85 ILE A O 1
ATOM 646 N N . GLY A 1 86 ? 13.040 3.681 -10.053 1.00 72.44 86 GLY A N 1
ATOM 647 C CA . GLY A 1 86 ? 13.123 3.134 -8.697 1.00 72.44 86 GLY A CA 1
ATOM 648 C C . GLY A 1 86 ? 13.085 4.212 -7.608 1.00 72.44 86 GLY A C 1
ATOM 649 O O . GLY A 1 86 ? 12.327 4.085 -6.646 1.00 72.44 86 GLY A O 1
ATOM 650 N N . THR A 1 87 ? 13.838 5.304 -7.783 1.00 76.81 87 THR A N 1
ATOM 651 C CA . THR A 1 87 ? 13.875 6.402 -6.802 1.00 76.81 87 THR A CA 1
ATOM 652 C C . THR A 1 87 ? 12.598 7.237 -6.791 1.00 76.81 87 THR A C 1
ATOM 654 O O . THR A 1 87 ? 12.119 7.608 -5.719 1.00 76.81 87 THR A O 1
ATOM 657 N N . ASP A 1 88 ? 12.011 7.498 -7.960 1.00 78.56 88 ASP A N 1
ATOM 658 C CA . ASP A 1 88 ? 10.761 8.255 -8.069 1.00 78.56 88 ASP A CA 1
ATOM 659 C C . ASP A 1 88 ? 9.569 7.426 -7.582 1.00 78.56 88 ASP A C 1
ATOM 661 O O . ASP A 1 88 ? 8.666 7.965 -6.942 1.00 78.56 88 ASP A O 1
ATOM 665 N N . LEU A 1 89 ? 9.585 6.106 -7.806 1.00 68.81 89 LEU A N 1
ATOM 666 C CA . LEU A 1 89 ? 8.613 5.191 -7.218 1.00 68.81 89 LEU A CA 1
ATOM 667 C C . LEU A 1 89 ? 8.707 5.216 -5.708 1.00 68.81 89 LEU A C 1
ATOM 669 O O . LEU A 1 89 ? 7.665 5.346 -5.092 1.00 68.81 89 LEU A O 1
ATOM 673 N N . GLU A 1 90 ? 9.890 5.145 -5.099 1.00 69.00 90 GLU A N 1
ATOM 674 C CA . GLU A 1 90 ? 10.010 5.214 -3.639 1.00 69.00 90 GLU A CA 1
ATOM 675 C C . GLU A 1 90 ? 9.511 6.565 -3.096 1.00 69.00 90 GLU A C 1
ATOM 677 O O . GLU A 1 90 ? 8.738 6.603 -2.135 1.00 69.00 90 GLU A O 1
ATOM 682 N N . ALA A 1 91 ? 9.866 7.672 -3.756 1.00 73.25 91 ALA A N 1
ATOM 683 C CA . ALA A 1 91 ? 9.425 9.016 -3.387 1.00 73.25 91 ALA A CA 1
ATOM 684 C C . ALA A 1 91 ? 7.916 9.246 -3.585 1.00 73.25 91 ALA A C 1
ATOM 686 O O . ALA A 1 91 ? 7.327 10.015 -2.828 1.00 73.25 91 ALA A O 1
ATOM 687 N N . ALA A 1 92 ? 7.279 8.577 -4.551 1.00 66.94 92 ALA A N 1
ATOM 688 C CA . ALA A 1 92 ? 5.835 8.629 -4.784 1.00 66.94 92 ALA A CA 1
ATOM 689 C C . ALA A 1 92 ? 5.061 7.608 -3.929 1.00 66.94 92 ALA A C 1
ATOM 691 O O . ALA A 1 92 ? 3.967 7.903 -3.445 1.00 66.94 92 ALA A O 1
ATOM 692 N N . TYR A 1 93 ? 5.635 6.429 -3.678 1.00 61.44 93 TYR A N 1
ATOM 693 C CA . TYR A 1 93 ? 5.049 5.377 -2.847 1.00 61.44 93 TYR A CA 1
ATOM 694 C C . TYR A 1 93 ? 5.052 5.744 -1.376 1.00 61.44 93 TYR A C 1
ATOM 696 O O . TYR A 1 93 ? 4.110 5.399 -0.676 1.00 61.44 93 TYR A O 1
ATOM 704 N N . LYS A 1 94 ? 6.082 6.426 -0.873 1.00 62.78 94 LYS A N 1
ATOM 705 C CA . LYS A 1 94 ? 6.160 6.790 0.545 1.00 62.78 94 LYS A CA 1
ATOM 706 C C . LYS A 1 94 ? 4.989 7.683 0.989 1.00 62.78 94 LYS A C 1
ATOM 708 O O . LYS A 1 94 ? 4.331 7.299 1.955 1.00 62.78 94 LYS A O 1
ATOM 713 N N . PRO A 1 95 ? 4.650 8.789 0.289 1.00 58.31 95 PRO A N 1
ATOM 714 C CA . PRO A 1 95 ? 3.449 9.560 0.574 1.00 58.31 95 PRO A CA 1
ATOM 715 C C . PRO A 1 95 ? 2.184 8.806 0.171 1.00 58.31 95 PRO A C 1
ATOM 717 O O . PRO A 1 95 ? 1.218 8.864 0.917 1.00 58.31 95 PRO A O 1
ATOM 720 N N . ALA A 1 96 ? 2.165 8.036 -0.924 1.00 56.69 96 ALA A N 1
ATOM 721 C CA . ALA A 1 96 ? 0.980 7.252 -1.272 1.00 56.69 96 ALA A CA 1
ATOM 722 C C . ALA A 1 96 ? 0.653 6.194 -0.210 1.00 56.69 96 ALA A C 1
ATOM 724 O O . ALA A 1 96 ? -0.509 6.025 0.096 1.00 56.69 96 ALA A O 1
ATOM 725 N N . ILE A 1 97 ? 1.625 5.541 0.426 1.00 56.69 97 ILE A N 1
ATOM 726 C CA . ILE A 1 97 ? 1.393 4.581 1.513 1.00 56.69 97 ILE A CA 1
ATOM 727 C C . ILE A 1 97 ? 1.084 5.311 2.824 1.00 56.69 97 ILE A C 1
ATOM 729 O O . ILE A 1 97 ? 0.146 4.916 3.514 1.00 56.69 97 ILE A O 1
ATOM 733 N N . SER A 1 98 ? 1.798 6.393 3.160 1.00 55.50 98 SER A N 1
ATOM 734 C CA . SER A 1 98 ? 1.549 7.137 4.406 1.00 55.50 98 SER A CA 1
ATOM 735 C C . SER A 1 98 ? 0.254 7.953 4.384 1.00 55.50 98 SER A C 1
ATOM 737 O O . SER A 1 98 ? -0.308 8.243 5.435 1.00 55.50 98 SER A O 1
ATOM 739 N N . GLN A 1 99 ? -0.202 8.354 3.198 1.00 50.09 99 GLN A N 1
ATOM 740 C CA . GLN A 1 99 ? -1.411 9.143 2.964 1.00 50.09 99 GLN A CA 1
ATOM 741 C C . GLN A 1 99 ? -2.549 8.289 2.392 1.00 50.09 99 GLN A C 1
ATOM 743 O O . GLN A 1 99 ? -3.706 8.711 2.442 1.00 50.09 99 GLN A O 1
ATOM 748 N N . SER A 1 100 ? -2.265 7.077 1.894 1.00 56.88 100 SER A N 1
ATOM 749 C CA . SER A 1 100 ? -3.323 6.109 1.628 1.00 56.88 100 SER A CA 1
ATOM 750 C C . SER A 1 100 ? -3.999 5.822 2.948 1.00 56.88 100 SER A C 1
ATOM 752 O O . SER A 1 100 ? -3.382 5.432 3.941 1.00 56.88 100 SER A O 1
ATOM 754 N N . GLN A 1 101 ? -5.311 5.978 2.924 1.00 61.56 101 GLN A N 1
ATOM 755 C CA . GLN A 1 101 ? -6.214 5.550 3.977 1.00 61.56 101 GLN A CA 1
ATOM 756 C C . GLN A 1 101 ? -5.908 4.125 4.463 1.00 61.56 101 GLN A C 1
ATOM 758 O O . GLN A 1 101 ? -6.256 3.796 5.585 1.00 61.56 101 GLN A O 1
ATOM 763 N N . PHE A 1 102 ? -5.205 3.311 3.672 1.00 66.31 102 PHE A N 1
ATOM 764 C CA . PHE A 1 102 ? -4.768 1.969 4.014 1.00 66.31 102 PHE A CA 1
ATOM 765 C C . PHE A 1 102 ? -3.888 1.889 5.271 1.00 66.31 102 PHE A C 1
ATOM 767 O O . PHE A 1 102 ? -4.170 1.069 6.142 1.00 66.31 102 PHE A O 1
ATOM 774 N N . GLY A 1 103 ? -2.879 2.757 5.426 1.00 69.50 103 GLY A N 1
ATOM 775 C CA . GLY A 1 103 ? -2.021 2.757 6.621 1.00 69.50 103 GLY A CA 1
ATOM 776 C C . GLY A 1 103 ? -2.800 3.12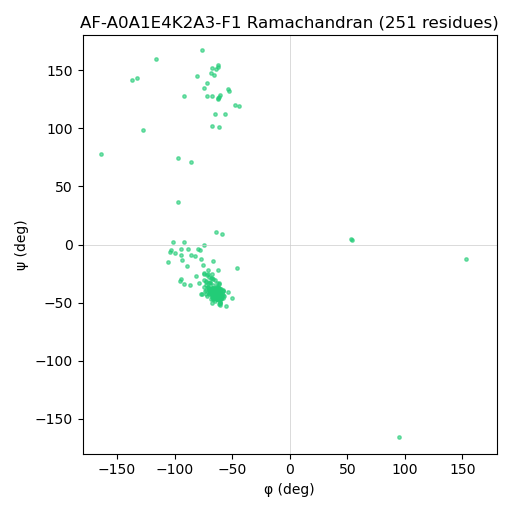8 7.885 1.00 69.50 103 GLY A C 1
ATOM 777 O O . GLY A 1 103 ? -2.725 2.437 8.901 1.00 69.50 103 GLY A O 1
ATOM 778 N N . LEU A 1 104 ? -3.634 4.167 7.780 1.00 73.00 104 LEU A N 1
ATOM 779 C CA . LEU A 1 104 ? -4.524 4.596 8.857 1.00 73.00 104 LEU A CA 1
ATOM 780 C C . LEU A 1 104 ? -5.566 3.516 9.191 1.00 73.00 104 LEU A C 1
ATOM 782 O O . LEU A 1 104 ? -5.844 3.268 10.358 1.00 73.00 104 LEU A O 1
ATOM 786 N N . GLN A 1 105 ? -6.135 2.848 8.185 1.00 74.56 105 GLN A N 1
ATOM 787 C CA . GLN A 1 105 ? -7.134 1.800 8.382 1.00 74.56 105 GLN A CA 1
ATOM 788 C C . GLN A 1 105 ? -6.529 0.542 9.016 1.00 74.56 105 GLN A C 1
ATOM 790 O O . GLN A 1 105 ? -7.150 -0.025 9.909 1.00 74.56 105 GLN A O 1
ATOM 795 N N . LEU A 1 106 ? -5.321 0.128 8.624 1.00 79.12 106 LEU A N 1
ATOM 796 C CA . LEU A 1 106 ? -4.590 -0.964 9.279 1.00 79.12 106 LEU A CA 1
ATOM 797 C C . LEU A 1 106 ? -4.257 -0.629 10.735 1.00 79.12 106 LEU A C 1
ATOM 799 O O . LEU A 1 106 ? -4.446 -1.473 11.611 1.00 79.12 106 LEU A O 1
ATOM 803 N N . GLU A 1 107 ? -3.819 0.604 11.010 1.00 83.56 107 GLU A N 1
ATOM 804 C CA . GLU A 1 107 ? -3.581 1.058 12.382 1.00 83.56 107 GLU A CA 1
ATOM 805 C C . GLU A 1 107 ? -4.877 1.038 13.206 1.00 83.56 107 GLU A C 1
ATOM 807 O O . GLU A 1 107 ? -4.895 0.518 14.323 1.00 83.56 107 GLU A O 1
ATOM 812 N N . VAL A 1 108 ? -5.980 1.549 12.650 1.00 85.56 108 VAL A N 1
ATOM 813 C CA . VAL A 1 108 ? -7.302 1.543 13.294 1.00 85.56 108 VAL A CA 1
ATOM 814 C C . VAL A 1 108 ? -7.763 0.114 13.570 1.00 85.56 108 VAL A C 1
ATOM 816 O O . VAL A 1 108 ? -8.186 -0.178 14.685 1.00 85.56 108 VAL A O 1
ATOM 819 N N . VAL A 1 109 ? -7.636 -0.795 12.601 1.00 88.06 109 VAL A N 1
ATOM 820 C CA . VAL A 1 109 ? -7.993 -2.211 12.759 1.00 88.06 109 VAL A CA 1
ATOM 821 C C . VAL A 1 109 ? -7.165 -2.866 13.866 1.00 88.06 109 VAL A C 1
ATOM 823 O O . VAL A 1 109 ? -7.736 -3.526 14.735 1.00 88.06 109 VAL A O 1
ATOM 826 N N . GLY A 1 110 ? -5.847 -2.645 13.893 1.00 87.00 110 GLY A N 1
ATOM 827 C CA . GLY A 1 110 ? -4.971 -3.185 14.936 1.00 87.00 110 GLY A CA 1
ATOM 828 C C . GLY A 1 110 ? -5.303 -2.650 16.333 1.00 87.00 110 GLY A C 1
ATOM 829 O O . GLY A 1 110 ? -5.321 -3.405 17.306 1.00 87.00 110 GLY A O 1
ATOM 830 N N . ARG A 1 111 ? -5.631 -1.358 16.445 1.00 90.19 111 ARG A N 1
ATOM 831 C CA . ARG A 1 111 ? -6.047 -0.734 17.712 1.00 90.19 111 ARG A CA 1
ATOM 832 C C . ARG A 1 111 ? -7.409 -1.229 18.195 1.00 90.19 111 ARG A C 1
ATOM 834 O O . ARG A 1 111 ? -7.547 -1.523 19.381 1.00 90.19 111 ARG A O 1
ATOM 841 N N . ILE A 1 112 ? -8.380 -1.377 17.289 1.00 90.50 112 ILE A N 1
ATOM 842 C CA . ILE A 1 112 ? -9.699 -1.966 17.574 1.00 90.50 112 ILE A CA 1
ATOM 843 C C . ILE A 1 112 ? -9.541 -3.406 18.069 1.00 90.50 112 ILE A C 1
ATOM 845 O O . ILE A 1 112 ? -10.185 -3.775 19.050 1.00 90.50 112 ILE A O 1
ATOM 849 N N . ASP A 1 113 ? -8.678 -4.204 17.434 1.00 89.94 113 ASP A N 1
ATOM 850 C CA . ASP A 1 113 ? -8.430 -5.592 17.840 1.00 89.94 113 ASP A CA 1
ATOM 851 C C . ASP A 1 113 ? -7.841 -5.671 19.252 1.00 89.94 113 ASP A C 1
ATOM 853 O O . ASP A 1 113 ? -8.332 -6.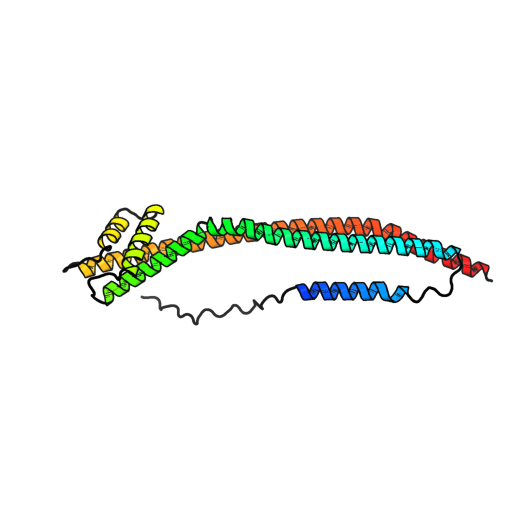419 20.097 1.00 89.94 113 ASP A O 1
ATOM 857 N N . ARG A 1 114 ? -6.859 -4.813 19.552 1.00 90.75 114 ARG A N 1
ATOM 858 C CA . ARG A 1 114 ? -6.258 -4.733 20.887 1.00 90.75 114 ARG A CA 1
ATOM 859 C C . ARG A 1 114 ? -7.241 -4.244 21.954 1.00 90.75 114 ARG A C 1
ATOM 861 O O . ARG A 1 114 ? -7.270 -4.773 23.059 1.00 90.75 114 ARG A O 1
ATOM 868 N N . LEU A 1 115 ? -8.081 -3.255 21.642 1.00 93.62 115 LEU A N 1
ATOM 869 C CA . LEU A 1 115 ? -9.128 -2.808 22.566 1.00 93.62 115 LEU A CA 1
ATOM 870 C C . LEU A 1 115 ? -10.151 -3.923 22.829 1.00 93.62 115 LEU A C 1
ATOM 872 O O . LEU A 1 115 ? -10.564 -4.129 23.969 1.00 93.62 115 LEU A O 1
ATOM 876 N N . TRP A 1 116 ? -10.535 -4.665 21.791 1.00 93.38 116 TRP A N 1
ATOM 877 C CA . TRP A 1 116 ? -11.423 -5.815 21.926 1.00 93.38 116 TRP A CA 1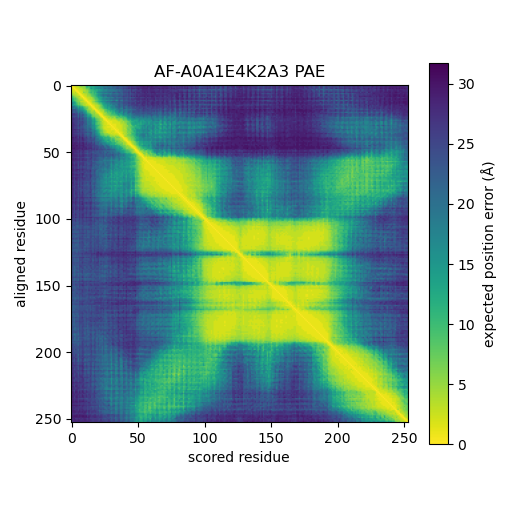
ATOM 878 C C . TRP A 1 116 ? -10.798 -6.920 22.791 1.00 93.38 116 TRP A C 1
ATOM 880 O O . TRP A 1 116 ? -11.474 -7.437 23.681 1.00 93.38 116 TRP A O 1
ATOM 890 N N . SER A 1 117 ? -9.513 -7.245 22.593 1.00 91.06 117 SER A N 1
ATOM 891 C CA . SER A 1 117 ? -8.818 -8.241 23.417 1.00 91.06 117 SER A CA 1
ATOM 892 C C . SER A 1 117 ? -8.718 -7.811 24.875 1.00 91.06 117 SER A C 1
ATOM 894 O O . SER A 1 117 ? -8.937 -8.629 25.767 1.00 91.06 117 SER A O 1
ATOM 896 N N . ASP A 1 118 ? -8.448 -6.529 25.129 1.00 92.12 118 ASP A N 1
ATOM 897 C CA . ASP A 1 118 ? -8.340 -6.014 26.491 1.00 92.12 118 ASP A CA 1
ATOM 898 C C . ASP A 1 118 ? -9.713 -5.991 27.194 1.00 92.12 118 ASP A C 1
ATOM 900 O O . ASP A 1 118 ? -9.801 -6.343 28.370 1.00 92.12 118 ASP A O 1
ATOM 904 N N . LEU A 1 119 ? -10.804 -5.667 26.481 1.00 91.62 119 LEU A N 1
ATOM 905 C CA . LEU A 1 119 ? -12.177 -5.789 27.000 1.00 91.62 119 LEU A CA 1
ATOM 906 C C . LEU A 1 119 ? -12.534 -7.244 27.327 1.00 91.62 119 LEU A C 1
ATOM 908 O O . LEU A 1 119 ? -13.097 -7.524 28.387 1.00 91.62 119 LEU A O 1
ATOM 912 N N . ALA A 1 120 ? -12.195 -8.179 26.436 1.00 90.00 120 ALA A N 1
ATOM 913 C CA . ALA A 1 120 ? -12.429 -9.604 26.651 1.00 90.00 120 ALA A CA 1
ATOM 914 C C . ALA A 1 120 ? -11.632 -10.130 27.858 1.00 90.00 120 ALA A C 1
ATOM 916 O O . ALA A 1 120 ? -12.174 -10.867 28.686 1.00 90.00 120 ALA A O 1
ATOM 917 N N . ALA A 1 121 ? -10.378 -9.698 28.010 1.00 89.88 121 ALA A N 1
ATOM 918 C CA . ALA A 1 121 ? -9.548 -10.022 29.164 1.00 89.88 121 ALA A CA 1
ATOM 919 C C . ALA A 1 121 ? -10.110 -9.419 30.461 1.00 89.88 121 ALA A C 1
ATOM 921 O O . ALA A 1 121 ? -10.200 -10.120 31.467 1.00 89.88 121 ALA A O 1
ATOM 922 N N . ALA A 1 122 ? -10.562 -8.161 30.442 1.00 89.06 122 ALA A N 1
ATOM 923 C CA . ALA A 1 122 ? -11.172 -7.500 31.599 1.00 89.06 122 ALA A CA 1
ATOM 924 C C . ALA A 1 122 ? -12.503 -8.142 32.023 1.00 89.06 122 ALA A C 1
ATOM 926 O O . ALA A 1 122 ? -12.842 -8.152 33.211 1.00 89.06 122 ALA A O 1
ATOM 927 N N . LYS A 1 123 ? -13.251 -8.708 31.068 1.00 89.12 123 LYS A N 1
ATOM 928 C CA . LYS A 1 123 ? -14.425 -9.536 31.353 1.00 89.12 123 LYS A CA 1
ATOM 929 C C . LYS A 1 123 ? -14.023 -10.836 32.060 1.00 89.12 123 LYS A C 1
ATOM 931 O O . LYS A 1 123 ? -14.625 -11.181 33.071 1.00 89.12 123 LYS A O 1
ATOM 936 N N . ALA A 1 124 ? -13.000 -11.533 31.562 1.00 88.75 124 ALA A N 1
ATOM 937 C CA . ALA A 1 124 ? -12.556 -12.814 32.116 1.00 88.75 124 ALA A CA 1
ATOM 938 C C . ALA A 1 124 ? -11.891 -12.687 33.499 1.00 88.75 124 ALA A C 1
ATOM 940 O O . ALA A 1 124 ? -12.115 -13.521 34.371 1.00 88.75 124 ALA A O 1
ATOM 941 N N . ALA A 1 125 ? -11.087 -11.643 33.710 1.00 85.75 125 ALA A N 1
ATOM 942 C CA . ALA A 1 125 ? -10.282 -11.473 34.918 1.00 85.75 125 ALA A CA 1
ATOM 943 C C . ALA A 1 125 ? -11.080 -10.996 36.144 1.00 85.75 125 ALA A C 1
ATOM 945 O O . ALA A 1 125 ? -10.540 -10.989 37.246 1.00 85.75 125 ALA A O 1
ATOM 946 N N . GLN A 1 126 ? -12.329 -10.539 35.969 1.00 78.31 126 GLN A N 1
ATOM 947 C CA . GLN A 1 126 ? -13.145 -9.868 37.000 1.00 78.31 126 GLN A CA 1
ATOM 948 C C . GLN A 1 126 ? -12.471 -8.639 37.657 1.00 78.31 126 GLN A C 1
ATOM 950 O O . GLN A 1 126 ? -13.051 -7.992 38.532 1.00 78.31 126 GLN A O 1
ATOM 955 N N . THR A 1 127 ? -11.281 -8.230 37.209 1.00 75.38 127 THR A N 1
ATOM 956 C CA . THR A 1 127 ? -10.504 -7.134 37.793 1.00 75.38 127 THR A CA 1
ATOM 957 C C . THR A 1 127 ? -11.153 -5.785 37.483 1.00 75.38 127 THR A C 1
ATOM 959 O O . THR A 1 127 ? -11.462 -5.509 36.326 1.00 75.38 127 THR A O 1
ATOM 962 N N . PRO A 1 128 ? -11.405 -4.922 38.480 1.00 74.44 128 PRO A N 1
ATOM 963 C CA . PRO A 1 128 ? -12.184 -3.694 38.296 1.00 74.44 128 PRO A CA 1
ATOM 964 C C . PRO A 1 128 ? -11.456 -2.568 37.554 1.00 74.44 128 PRO A C 1
ATOM 966 O O . PRO A 1 128 ? -12.042 -1.507 37.360 1.00 74.44 128 PRO A O 1
ATOM 969 N N . SER A 1 129 ? -10.202 -2.758 37.140 1.00 85.25 129 SER A N 1
ATOM 970 C CA . SER A 1 129 ? -9.390 -1.687 36.569 1.00 85.25 129 SER A CA 1
ATOM 971 C C . SER A 1 129 ? -8.684 -2.082 35.277 1.00 85.25 129 SER A C 1
ATOM 973 O O . SER A 1 129 ? -8.204 -3.202 35.101 1.00 85.25 129 SER A O 1
ATOM 975 N N . TRP A 1 130 ? -8.604 -1.102 34.377 1.00 88.25 130 TRP A N 1
ATOM 976 C CA . TRP A 1 130 ? -7.754 -1.147 33.197 1.00 88.25 130 TRP A CA 1
ATOM 977 C C . TRP A 1 130 ? -6.281 -1.084 33.608 1.00 88.25 130 TRP A C 1
ATOM 979 O O . TRP A 1 130 ? -5.930 -0.376 34.556 1.00 88.25 130 TRP A O 1
ATOM 989 N N . SER A 1 131 ? -5.407 -1.743 32.844 1.00 91.19 131 SER A N 1
ATOM 990 C CA . SER A 1 131 ? -3.987 -1.386 32.877 1.00 91.19 131 SER A CA 1
ATOM 991 C C . SER A 1 131 ? -3.807 0.054 32.351 1.00 91.19 131 SER A C 1
ATOM 993 O O . SER A 1 131 ? -4.614 0.497 31.521 1.00 91.19 131 SER A O 1
ATOM 995 N N . PRO A 1 132 ? -2.781 0.808 32.793 1.00 92.44 132 PRO A N 1
ATOM 996 C CA . PRO A 1 132 ? -2.516 2.154 32.277 1.00 92.44 132 PRO A CA 1
ATOM 997 C C . PRO A 1 132 ? -2.389 2.185 30.747 1.00 92.44 132 PRO A C 1
ATOM 999 O O . PRO A 1 132 ? -2.963 3.058 30.092 1.00 92.44 132 PRO A O 1
ATOM 1002 N N . ASP A 1 133 ? -1.719 1.178 30.180 1.00 91.50 133 ASP A N 1
ATOM 1003 C CA . ASP A 1 133 ? -1.516 1.035 28.737 1.00 91.50 133 ASP A CA 1
ATOM 1004 C C . ASP A 1 133 ? -2.828 0.760 28.000 1.00 91.50 133 ASP A C 1
ATOM 1006 O O . ASP A 1 133 ? -3.112 1.383 26.975 1.00 91.50 133 ASP A O 1
ATOM 1010 N N . SER A 1 134 ? -3.668 -0.128 28.535 1.00 91.81 134 SER A N 1
ATOM 1011 C CA . SER A 1 134 ? -4.967 -0.449 27.942 1.00 91.81 134 SER A CA 1
ATOM 1012 C C . SER A 1 134 ? -5.929 0.734 28.011 1.00 91.81 134 SER A C 1
ATOM 1014 O O . SER A 1 134 ? -6.638 0.993 27.043 1.00 91.81 134 SER A O 1
ATOM 1016 N N . LEU A 1 135 ? -5.918 1.513 29.100 1.00 93.94 135 LEU A N 1
ATOM 1017 C CA . LEU A 1 135 ? -6.725 2.733 29.206 1.00 93.94 135 LEU A CA 1
ATOM 1018 C C . LEU A 1 135 ? -6.291 3.783 28.174 1.00 93.94 135 LEU A C 1
ATOM 1020 O O . 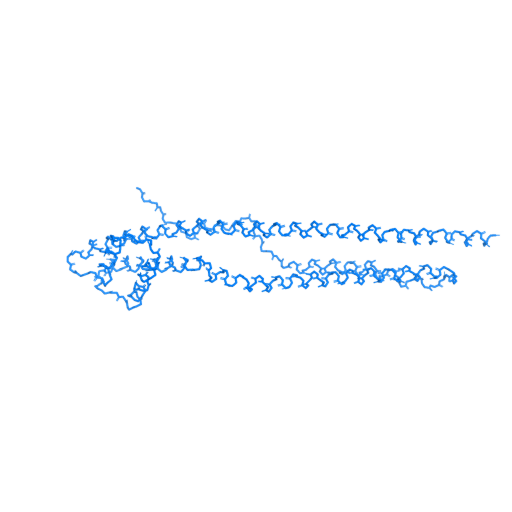LEU A 1 135 ? -7.136 4.413 27.535 1.00 93.94 135 LEU A O 1
ATOM 1024 N N . GLN A 1 136 ? -4.982 3.969 27.991 1.00 94.19 136 GLN A N 1
ATOM 1025 C CA . GLN A 1 136 ? -4.449 4.887 26.986 1.00 94.19 136 GLN A CA 1
ATOM 1026 C C . GLN A 1 136 ? -4.769 4.406 25.562 1.00 94.19 136 GLN A C 1
ATOM 1028 O O . GLN A 1 136 ? -5.179 5.199 24.706 1.00 94.19 136 GLN A O 1
ATOM 1033 N N . ASN A 1 137 ? -4.646 3.101 25.305 1.00 91.12 137 ASN A N 1
ATOM 1034 C CA . ASN A 1 137 ? -5.030 2.501 24.033 1.00 91.12 137 ASN A CA 1
ATOM 1035 C C . ASN A 1 137 ? -6.536 2.672 23.766 1.00 91.12 137 ASN A C 1
ATOM 1037 O O . ASN A 1 137 ? -6.916 3.091 22.676 1.00 91.12 137 ASN A O 1
ATOM 1041 N N . ALA A 1 138 ? -7.389 2.459 24.768 1.00 92.44 138 ALA A N 1
ATOM 1042 C CA . ALA A 1 138 ? -8.833 2.645 24.668 1.00 92.44 138 ALA A CA 1
ATOM 1043 C C . ALA A 1 138 ? -9.205 4.094 24.319 1.00 92.44 138 ALA A C 1
ATOM 1045 O O . ALA A 1 138 ? -9.922 4.330 23.347 1.00 92.44 138 ALA A O 1
ATOM 1046 N N . LYS A 1 139 ? -8.643 5.078 25.035 1.00 93.94 139 LYS A N 1
ATOM 1047 C CA . LYS A 1 139 ? -8.866 6.510 24.763 1.00 93.94 139 LYS A CA 1
ATOM 1048 C C . LYS A 1 139 ? -8.415 6.918 23.360 1.00 93.94 139 LYS A C 1
ATOM 1050 O O . LYS A 1 139 ? -9.146 7.610 22.657 1.00 93.94 139 LYS A O 1
ATOM 1055 N N . SER A 1 140 ? -7.228 6.478 22.937 1.00 92.25 140 SER A N 1
ATOM 1056 C CA . SER A 1 140 ? -6.723 6.784 21.590 1.00 92.25 140 SER A CA 1
ATOM 1057 C C . SER A 1 140 ? -7.562 6.132 20.488 1.00 92.25 140 SER A C 1
ATOM 1059 O O . SER A 1 140 ? -7.833 6.764 19.470 1.00 92.25 140 SER A O 1
ATOM 1061 N N . THR A 1 141 ? -8.039 4.906 20.712 1.00 91.81 141 THR A N 1
ATOM 1062 C CA . THR A 1 141 ? -8.926 4.199 19.779 1.00 91.81 141 THR A CA 1
ATOM 1063 C C . THR A 1 141 ? -10.275 4.907 19.660 1.00 91.81 141 THR A C 1
ATOM 1065 O O . THR A 1 141 ? -10.752 5.095 18.546 1.00 91.81 141 THR A O 1
ATOM 1068 N N . MET A 1 142 ? -10.852 5.383 20.770 1.00 90.94 142 MET A N 1
ATOM 1069 C CA . MET A 1 142 ? -12.090 6.174 20.756 1.00 90.94 142 MET A CA 1
ATOM 1070 C C . MET A 1 142 ? -11.935 7.486 19.984 1.00 90.94 142 MET A C 1
ATOM 1072 O O . MET A 1 142 ? -12.762 7.788 19.128 1.00 90.94 142 MET A O 1
ATOM 1076 N N . ALA A 1 143 ? -10.839 8.217 20.197 1.00 91.06 143 ALA A N 1
ATOM 1077 C CA . ALA A 1 143 ? -10.565 9.447 19.455 1.00 91.06 143 ALA A CA 1
ATOM 1078 C C . ALA A 1 143 ? -10.415 9.210 17.936 1.00 91.06 143 ALA A C 1
ATOM 1080 O O . ALA A 1 143 ? -10.790 10.062 17.130 1.00 91.06 143 ALA A O 1
ATOM 1081 N N . LEU A 1 144 ? -9.872 8.057 17.525 1.00 88.94 144 LEU A N 1
ATOM 1082 C CA . LEU A 1 144 ? -9.798 7.662 16.112 1.00 88.94 144 LEU A CA 1
ATOM 1083 C C . LEU A 1 144 ? -11.173 7.276 15.554 1.00 88.94 144 LEU A C 1
ATOM 1085 O O . LEU A 1 144 ? -11.538 7.712 14.465 1.00 88.94 144 LEU A O 1
ATOM 1089 N N . LEU A 1 145 ? -11.939 6.491 16.311 1.00 87.69 145 LEU A N 1
ATOM 1090 C CA . LEU A 1 145 ? -13.299 6.069 15.977 1.00 87.69 145 LEU A CA 1
ATOM 1091 C C . LEU A 1 145 ? -14.227 7.280 15.771 1.00 87.69 145 LEU A C 1
ATOM 1093 O O . LEU A 1 145 ? -14.947 7.332 14.775 1.00 87.69 145 LEU A O 1
ATOM 1097 N N . GLU A 1 146 ? -14.148 8.300 16.629 1.00 87.50 146 GLU A N 1
ATOM 1098 C CA . GLU A 1 146 ? -14.916 9.548 16.489 1.00 87.50 146 GLU A CA 1
ATOM 1099 C C . GLU A 1 146 ? -14.621 10.294 15.183 1.00 87.50 146 GLU A C 1
ATOM 1101 O O . GLU A 1 146 ? -15.536 10.824 14.550 1.00 87.50 146 GLU A O 1
ATOM 1106 N N . ARG A 1 147 ? -13.360 10.297 14.736 1.00 84.31 147 ARG A N 1
ATOM 1107 C CA . ARG A 1 147 ? -12.960 10.952 13.480 1.00 84.31 147 ARG A CA 1
ATOM 1108 C C . ARG A 1 147 ? -13.475 10.237 12.240 1.00 84.31 147 ARG A C 1
ATOM 1110 O O . ARG A 1 147 ? -13.657 10.877 11.210 1.00 84.31 147 ARG A O 1
ATOM 1117 N N . LEU A 1 148 ? -13.692 8.927 12.318 1.00 76.12 148 LEU A N 1
ATOM 1118 C CA . LEU A 1 148 ? -14.076 8.122 11.161 1.00 76.12 148 LEU A CA 1
ATOM 1119 C C . LEU A 1 148 ? -15.555 8.268 10.783 1.00 76.12 148 LEU A C 1
ATOM 1121 O O . LEU A 1 148 ? -15.960 7.710 9.769 1.00 76.12 148 LEU A O 1
ATOM 1125 N N . SER A 1 149 ? -16.373 9.002 11.552 1.00 69.88 149 SER A N 1
ATOM 1126 C CA . SER A 1 149 ? -17.829 9.176 11.344 1.00 69.88 149 SER A CA 1
ATOM 1127 C C . SER A 1 149 ? -18.643 7.874 11.223 1.00 69.88 149 SER A C 1
ATOM 1129 O O . SER A 1 149 ? -19.846 7.909 10.997 1.00 69.88 149 SER A O 1
ATOM 1131 N N . ALA A 1 150 ? -18.000 6.719 11.410 1.00 73.81 150 ALA A N 1
ATOM 1132 C CA . ALA A 1 150 ? -18.561 5.402 11.141 1.00 73.81 150 ALA A CA 1
ATOM 1133 C C . ALA A 1 150 ? -19.382 4.842 12.312 1.00 73.81 150 ALA A C 1
ATOM 1135 O O . ALA A 1 150 ? -20.028 3.808 12.157 1.00 73.81 150 ALA A O 1
ATOM 1136 N N . LEU A 1 151 ? -19.358 5.496 13.480 1.00 84.94 151 LEU A N 1
ATOM 1137 C CA . LEU A 1 151 ? -20.152 5.068 14.629 1.00 84.94 151 LEU A CA 1
ATOM 1138 C C . LEU A 1 151 ? -21.499 5.759 14.648 1.00 84.94 151 LEU A C 1
ATOM 1140 O O . LEU A 1 151 ? -21.592 6.988 14.677 1.00 84.94 151 LEU A O 1
ATOM 1144 N N . THR A 1 152 ? -22.525 4.928 14.757 1.00 90.50 152 THR A N 1
ATOM 1145 C CA . THR A 1 152 ? -23.852 5.367 15.181 1.00 90.50 152 THR A CA 1
ATOM 1146 C C . THR A 1 152 ? -23.796 5.935 16.605 1.00 90.50 152 THR A C 1
ATOM 1148 O O . THR A 1 152 ? -22.918 5.588 17.402 1.00 90.50 152 THR A O 1
ATOM 1151 N N . GLU A 1 153 ? -24.738 6.817 16.935 1.00 91.94 153 GLU A N 1
ATOM 1152 C CA . GLU A 1 153 ? -24.822 7.453 18.256 1.00 91.94 153 GLU A CA 1
ATOM 1153 C C . GLU A 1 153 ? -24.945 6.417 19.386 1.00 91.94 153 GLU A C 1
ATOM 1155 O O . GLU A 1 153 ? -24.226 6.500 20.381 1.00 91.94 153 GLU A O 1
ATOM 1160 N N . SER A 1 154 ? -25.727 5.355 19.165 1.00 92.75 154 SER A N 1
ATOM 1161 C CA . SER A 1 154 ? -25.895 4.253 20.122 1.00 92.75 154 SER A CA 1
ATOM 1162 C C . SER A 1 154 ? -24.608 3.459 20.372 1.00 92.75 154 SER A C 1
ATOM 1164 O O . SER A 1 154 ? -24.306 3.097 21.510 1.00 92.75 154 SER A O 1
ATOM 1166 N N . GLN A 1 155 ? -23.803 3.204 19.334 1.00 92.25 155 GLN A N 1
ATOM 1167 C CA . GLN A 1 155 ? -22.509 2.530 19.491 1.00 92.25 155 GLN A CA 1
ATOM 1168 C C . GLN A 1 155 ? -21.527 3.392 20.283 1.00 92.25 155 GLN A C 1
ATOM 1170 O O . GLN A 1 155 ? -20.769 2.870 21.099 1.00 92.25 155 GLN A O 1
ATOM 1175 N N . ARG A 1 156 ? -21.548 4.711 20.060 1.00 92.75 156 ARG A N 1
ATOM 1176 C CA . ARG A 1 156 ? -20.701 5.659 20.789 1.00 92.75 156 ARG A CA 1
ATOM 1177 C C . ARG A 1 156 ? -21.065 5.701 22.267 1.00 92.75 156 ARG A C 1
ATOM 1179 O O . ARG A 1 156 ? -20.174 5.629 23.105 1.00 92.75 156 ARG A O 1
ATOM 1186 N N . GLU A 1 157 ? -22.353 5.778 22.577 1.00 93.38 157 GLU A N 1
ATOM 1187 C CA . GLU A 1 157 ? -22.847 5.755 23.953 1.00 93.38 157 GLU A CA 1
ATOM 1188 C C . GLU A 1 157 ? -22.467 4.447 24.659 1.00 93.38 157 GLU A C 1
ATOM 1190 O O . GLU A 1 157 ? -21.895 4.477 25.749 1.00 93.38 157 GLU A O 1
ATOM 1195 N N . THR A 1 158 ? -22.656 3.310 23.981 1.00 93.56 158 THR A N 1
ATOM 1196 C CA . THR A 1 158 ? -22.275 1.987 24.502 1.00 93.56 158 THR A CA 1
ATOM 1197 C C . THR A 1 158 ? -20.775 1.912 24.799 1.00 93.56 158 THR A C 1
ATOM 1199 O O . THR A 1 158 ? -20.378 1.471 25.872 1.00 93.56 158 THR A O 1
ATOM 1202 N N . LEU A 1 159 ? -19.917 2.379 23.886 1.00 92.38 159 LEU A N 1
ATOM 1203 C CA . LEU A 1 159 ? -18.464 2.363 24.087 1.00 92.38 159 LEU A CA 1
ATOM 1204 C C . LEU A 1 159 ? -18.000 3.331 25.181 1.00 92.38 159 LEU A C 1
ATOM 1206 O O . LEU A 1 159 ? -17.119 2.979 25.969 1.00 92.38 159 LEU A O 1
ATOM 1210 N N . ASN A 1 160 ? -18.603 4.519 25.261 1.00 93.06 160 ASN A N 1
ATOM 1211 C CA . ASN A 1 160 ? -18.314 5.496 26.311 1.00 93.06 160 ASN A CA 1
ATOM 1212 C C . ASN A 1 160 ? -18.673 4.956 27.701 1.00 93.06 160 A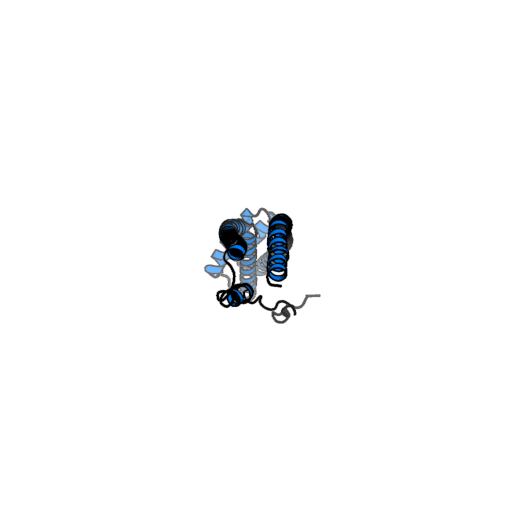SN A C 1
ATOM 1214 O O . ASN A 1 160 ? -17.947 5.220 28.656 1.00 93.06 160 ASN A O 1
ATOM 1218 N N . ALA A 1 161 ? -19.719 4.132 27.814 1.00 92.81 161 ALA A N 1
ATOM 1219 C CA . ALA A 1 161 ? -20.082 3.468 29.066 1.00 92.81 161 ALA A CA 1
ATOM 1220 C C . ALA A 1 161 ? -19.047 2.425 29.543 1.00 92.81 161 ALA A C 1
ATOM 1222 O O . ALA A 1 161 ? -19.090 2.001 30.698 1.00 92.81 161 ALA A O 1
ATOM 1223 N N . CYS A 1 162 ? -18.106 2.019 28.683 1.00 91.56 162 CYS A N 1
ATOM 1224 C CA . CYS A 1 162 ? -17.070 1.033 29.000 1.00 91.56 162 CYS A CA 1
ATOM 1225 C C . CYS A 1 162 ? -15.678 1.613 29.267 1.00 91.56 162 CYS A C 1
ATOM 1227 O O . CYS A 1 162 ? -14.758 0.868 29.631 1.00 91.56 162 CYS A O 1
ATOM 1229 N N . ILE A 1 163 ? -15.497 2.926 29.092 1.00 91.50 163 ILE A N 1
ATOM 1230 C CA . ILE A 1 163 ? -14.223 3.612 29.313 1.00 91.50 163 ILE A CA 1
ATOM 1231 C C . ILE A 1 163 ? -14.474 4.803 30.255 1.00 91.50 163 ILE A C 1
ATOM 1233 O O . ILE A 1 163 ? -14.860 5.873 29.787 1.00 91.50 163 ILE A O 1
ATOM 1237 N N . PRO A 1 164 ? -14.208 4.673 31.572 1.00 89.44 164 PRO A N 1
ATOM 1238 C CA . PRO A 1 164 ? -13.563 3.548 32.269 1.00 89.44 164 PRO A CA 1
ATOM 1239 C C . PRO A 1 164 ? -14.474 2.319 32.473 1.00 89.44 164 PRO A C 1
ATOM 1241 O O . PRO A 1 164 ? -15.680 2.398 32.275 1.00 89.44 164 PRO A O 1
ATOM 1244 N N . LEU A 1 165 ? -13.880 1.179 32.869 1.00 90.62 165 LEU A N 1
ATOM 1245 C CA . LEU A 1 165 ? -14.599 -0.083 33.113 1.00 90.62 165 LEU A CA 1
ATOM 1246 C C . LEU A 1 165 ? -15.775 0.132 34.086 1.00 90.62 165 LEU A C 1
ATOM 1248 O O . LEU A 1 165 ? -15.562 0.723 35.151 1.00 90.62 165 LEU A O 1
ATOM 1252 N N . PRO A 1 166 ? -16.983 -0.374 33.770 1.00 90.38 166 PRO A N 1
ATOM 1253 C CA . PRO A 1 166 ? -18.127 -0.250 34.658 1.00 90.38 166 PRO A CA 1
ATOM 1254 C C . PRO A 1 166 ? -17.894 -1.052 35.943 1.00 90.38 166 PRO A C 1
ATOM 1256 O O . PRO A 1 166 ? -17.282 -2.124 35.932 1.00 90.38 166 PRO A O 1
ATOM 1259 N N . SER A 1 167 ? -18.402 -0.538 37.059 1.00 88.81 167 SER A N 1
ATOM 1260 C CA . SER A 1 167 ? -18.386 -1.193 38.369 1.00 88.81 167 SER A CA 1
ATOM 1261 C C . SER A 1 167 ? -19.816 -1.496 38.834 1.00 88.81 167 SER A C 1
ATOM 1263 O O . SER A 1 167 ? -20.778 -0.913 38.340 1.00 88.81 167 SER A O 1
ATOM 1265 N N . GLY A 1 168 ? -19.972 -2.440 39.765 1.00 87.88 168 GLY A N 1
ATOM 1266 C CA . GLY A 1 168 ? -21.280 -2.820 40.313 1.00 87.88 168 GLY A CA 1
ATOM 1267 C C . GLY A 1 168 ? -21.940 -4.018 39.623 1.00 87.88 168 GLY A C 1
ATOM 1268 O O . GLY A 1 168 ? -21.293 -4.785 38.911 1.00 87.88 168 GLY A O 1
ATOM 1269 N N . THR A 1 169 ? -23.234 -4.202 39.885 1.00 87.19 169 THR A N 1
ATOM 1270 C CA . THR A 1 169 ? -24.018 -5.389 39.494 1.00 87.19 169 THR A CA 1
ATOM 1271 C C . THR A 1 169 ? -24.290 -5.485 37.995 1.00 87.19 169 THR A C 1
ATOM 1273 O O . THR A 1 169 ? -24.452 -6.583 37.477 1.00 87.19 169 THR A O 1
ATOM 1276 N N . GLU A 1 170 ? -24.300 -4.359 37.281 1.00 90.31 170 GLU A N 1
ATOM 1277 C CA . GLU A 1 170 ? -24.554 -4.314 35.831 1.00 90.31 170 GLU A CA 1
ATOM 1278 C C . GLU A 1 170 ? -23.284 -4.481 34.990 1.00 90.31 170 GLU A C 1
ATOM 1280 O O . GLU A 1 170 ? -23.349 -4.586 33.766 1.00 90.31 170 GLU A O 1
ATOM 1285 N N . ARG A 1 171 ? -22.116 -4.556 35.639 1.00 90.06 171 ARG A N 1
ATOM 1286 C CA . ARG A 1 171 ? -20.809 -4.598 34.980 1.00 90.06 171 ARG A CA 1
ATOM 1287 C C . ARG A 1 171 ? -20.731 -5.647 33.874 1.00 90.06 171 ARG A C 1
ATOM 1289 O O . ARG A 1 171 ? -20.194 -5.364 32.807 1.00 90.06 171 ARG A O 1
ATOM 1296 N N . GLU A 1 172 ? -21.205 -6.861 34.138 1.00 91.31 172 GLU A N 1
ATOM 1297 C CA . GLU A 1 172 ? -21.091 -7.967 33.187 1.00 91.31 172 GLU A CA 1
ATOM 1298 C C . GLU A 1 172 ? -21.960 -7.746 31.943 1.00 91.31 172 GLU A C 1
ATOM 1300 O O . GLU A 1 172 ? -21.493 -7.972 30.826 1.00 91.31 172 GLU A O 1
ATOM 1305 N N . ALA A 1 173 ? -23.180 -7.232 32.126 1.00 93.25 173 ALA A N 1
ATOM 1306 C CA . ALA A 1 173 ? -24.085 -6.904 31.030 1.00 93.25 173 ALA A CA 1
ATOM 1307 C C . ALA A 1 173 ? -23.527 -5.761 30.166 1.00 93.25 173 ALA A C 1
ATOM 1309 O O . ALA A 1 173 ? -23.479 -5.881 28.941 1.00 93.25 173 ALA A O 1
ATOM 1310 N N . THR A 1 174 ? -23.020 -4.696 30.794 1.00 93.50 174 THR A N 1
ATOM 1311 C CA . THR A 1 174 ? -22.416 -3.555 30.088 1.00 93.50 174 THR A CA 1
ATOM 1312 C C . THR A 1 174 ? -21.147 -3.966 29.340 1.00 93.50 174 THR A C 1
ATOM 1314 O O . THR A 1 174 ? -20.985 -3.638 28.166 1.00 93.50 174 THR A O 1
ATOM 1317 N N . LEU A 1 175 ? -20.267 -4.759 29.966 1.00 92.81 175 LEU A N 1
ATOM 1318 C CA . LEU A 1 175 ? -19.070 -5.279 29.298 1.00 92.81 175 LEU A CA 1
ATOM 1319 C C . LEU A 1 175 ? -19.416 -6.174 28.109 1.00 92.81 175 LEU A C 1
ATOM 1321 O O . LEU A 1 175 ? -18.763 -6.077 27.070 1.00 92.81 175 LEU A O 1
ATOM 1325 N N . GLN A 1 176 ? -20.440 -7.018 28.237 1.00 94.31 176 GLN A N 1
ATOM 1326 C CA . GLN A 1 176 ? -20.903 -7.857 27.137 1.00 94.31 176 GLN A CA 1
ATOM 1327 C C . GLN A 1 176 ? -21.388 -7.008 25.955 1.00 94.31 176 GLN A C 1
ATOM 1329 O O . GLN A 1 176 ? -20.940 -7.231 24.830 1.00 94.31 176 GLN A O 1
ATOM 1334 N N . ALA A 1 177 ? -22.210 -5.985 26.211 1.00 93.94 177 ALA A N 1
ATOM 1335 C CA . ALA A 1 177 ? -22.684 -5.066 25.176 1.00 93.94 177 ALA A CA 1
ATOM 1336 C C . ALA A 1 177 ? -21.525 -4.362 24.443 1.00 93.94 177 ALA A C 1
ATOM 1338 O O . ALA A 1 177 ? -21.546 -4.217 23.216 1.00 93.94 177 ALA A O 1
ATOM 1339 N N . CYS A 1 178 ? -20.471 -3.981 25.167 1.00 93.31 178 CYS A N 1
ATOM 1340 C CA . CYS A 1 178 ? -19.281 -3.370 24.576 1.00 93.31 178 CYS A CA 1
ATOM 1341 C C . CYS A 1 178 ? -18.453 -4.343 23.738 1.00 93.31 178 CYS A C 1
ATOM 1343 O O . CYS A 1 178 ? -18.014 -3.981 22.646 1.00 93.31 178 CYS A O 1
ATOM 1345 N N . VAL A 1 179 ? -18.258 -5.578 24.207 1.00 93.44 179 VAL A N 1
ATOM 1346 C CA . VAL A 1 179 ? -17.555 -6.622 23.445 1.00 93.44 179 VAL A CA 1
ATOM 1347 C C . VAL A 1 179 ? -18.294 -6.925 22.138 1.00 93.44 179 VAL A C 1
ATOM 1349 O O . VAL A 1 179 ? -17.653 -7.012 21.087 1.00 93.44 179 VAL A O 1
ATOM 1352 N N . ASP A 1 180 ? -19.624 -7.011 22.171 1.00 93.88 180 ASP A N 1
ATOM 1353 C CA . ASP A 1 180 ? -20.456 -7.272 20.989 1.00 93.88 180 ASP A CA 1
ATOM 1354 C C . ASP A 1 180 ? -20.445 -6.092 20.000 1.00 93.88 180 ASP A C 1
ATOM 1356 O O . ASP A 1 180 ? -20.321 -6.278 18.780 1.00 93.88 180 ASP A O 1
ATOM 1360 N N . THR A 1 181 ? -20.485 -4.863 20.520 1.00 93.38 181 THR A N 1
ATOM 1361 C CA . THR A 1 181 ? -20.364 -3.635 19.719 1.00 93.38 181 THR A CA 1
ATOM 1362 C C . THR A 1 181 ? -19.000 -3.557 19.030 1.00 93.38 181 THR A C 1
ATOM 1364 O O . THR A 1 181 ? -18.924 -3.352 17.816 1.00 93.38 181 THR A O 1
ATOM 1367 N N . MET A 1 182 ? -17.916 -3.811 19.768 1.00 90.88 182 MET A N 1
ATOM 1368 C CA . MET A 1 182 ? -16.554 -3.845 19.226 1.00 90.88 182 MET A CA 1
ATOM 1369 C C . MET A 1 182 ? -16.362 -4.962 18.200 1.00 90.88 182 MET A C 1
ATOM 1371 O O . MET A 1 182 ? -15.717 -4.743 17.177 1.00 90.88 182 MET A O 1
ATOM 1375 N N . ALA A 1 183 ? -16.952 -6.142 18.411 1.00 90.19 183 ALA A N 1
ATOM 1376 C CA . ALA A 1 183 ? -16.909 -7.231 17.436 1.00 90.19 183 ALA A CA 1
ATOM 1377 C C . ALA A 1 183 ? -17.597 -6.847 16.113 1.00 90.19 183 ALA A C 1
ATOM 1379 O O . ALA A 1 183 ? -17.123 -7.207 15.033 1.00 90.19 183 ALA A O 1
ATOM 1380 N N . THR A 1 184 ? -18.692 -6.088 16.184 1.00 91.00 184 THR A N 1
ATOM 1381 C CA . THR A 1 184 ? -19.401 -5.579 15.002 1.00 91.00 184 THR A CA 1
ATOM 1382 C C . THR A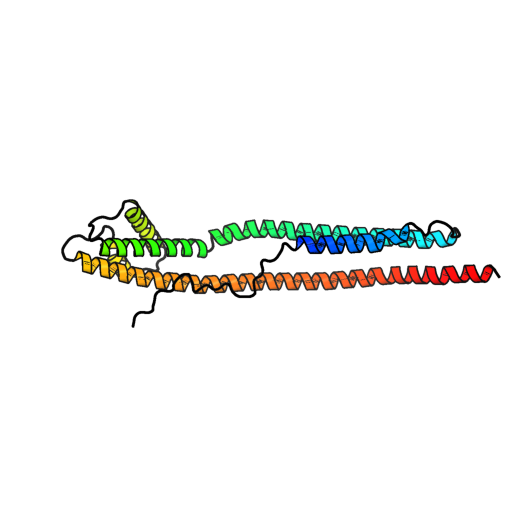 1 184 ? -18.568 -4.532 14.260 1.00 91.00 184 THR A C 1
ATOM 1384 O O . THR A 1 184 ? -18.380 -4.655 13.048 1.00 91.00 184 THR A O 1
ATOM 1387 N N . LEU A 1 185 ? -17.987 -3.566 14.981 1.00 89.50 185 LEU A N 1
ATOM 1388 C CA . LEU A 1 185 ? -17.081 -2.559 14.412 1.00 89.50 185 LEU A CA 1
ATOM 1389 C C . LEU A 1 185 ? -15.843 -3.194 13.777 1.00 89.50 185 LEU A C 1
ATOM 1391 O O . LEU A 1 185 ? -15.453 -2.819 12.675 1.00 89.50 185 LEU A O 1
ATOM 1395 N N . ARG A 1 186 ? -15.269 -4.209 14.431 1.00 87.56 186 ARG A N 1
ATOM 1396 C CA . ARG A 1 186 ? -14.153 -4.999 13.909 1.00 87.56 186 ARG A CA 1
ATOM 1397 C C . ARG A 1 186 ? -14.498 -5.601 12.548 1.00 87.56 186 ARG A C 1
ATOM 1399 O O . ARG A 1 186 ? -13.753 -5.400 11.594 1.00 87.56 186 ARG A O 1
ATOM 1406 N N . ARG A 1 187 ? -15.627 -6.312 12.429 1.00 86.94 187 ARG A N 1
ATOM 1407 C CA . ARG A 1 187 ? -16.049 -6.914 11.148 1.00 86.94 187 ARG A CA 1
ATOM 1408 C C . ARG A 1 187 ? -16.254 -5.860 10.061 1.00 86.94 187 ARG A C 1
ATOM 1410 O O . ARG A 1 187 ? -15.788 -6.067 8.945 1.00 86.94 187 ARG A O 1
ATOM 1417 N N . ALA A 1 188 ? -16.894 -4.739 10.390 1.00 84.75 188 ALA A N 1
ATOM 1418 C CA . ALA A 1 188 ? -17.100 -3.643 9.445 1.00 84.75 188 ALA A CA 1
ATOM 1419 C C . ALA A 1 188 ? -15.767 -3.038 8.965 1.00 84.75 188 ALA A C 1
ATOM 1421 O O . ALA A 1 188 ? -15.569 -2.857 7.765 1.00 84.75 188 ALA A O 1
ATOM 1422 N N . ALA A 1 189 ? -14.819 -2.806 9.879 1.00 82.31 189 ALA A N 1
ATOM 1423 C CA . ALA A 1 189 ? -13.495 -2.283 9.549 1.00 82.31 189 ALA A CA 1
ATOM 1424 C C . ALA A 1 189 ? -12.686 -3.250 8.663 1.00 82.31 189 ALA A C 1
ATOM 1426 O O . ALA A 1 189 ? -12.054 -2.815 7.698 1.00 82.31 189 ALA A O 1
ATOM 1427 N N . PHE A 1 190 ? -12.749 -4.562 8.928 1.00 80.44 190 PHE A N 1
ATOM 1428 C CA . PHE A 1 190 ? -12.107 -5.585 8.087 1.00 80.44 190 PHE A CA 1
ATOM 1429 C C . PHE A 1 190 ? -12.730 -5.695 6.684 1.00 80.44 190 PHE A C 1
ATOM 1431 O O . PHE A 1 190 ? -12.016 -5.860 5.697 1.00 80.44 190 PHE A O 1
ATOM 1438 N N . GLN A 1 191 ? -14.054 -5.584 6.564 1.00 81.62 191 GLN A N 1
ATOM 1439 C CA . GLN A 1 191 ? -14.728 -5.609 5.258 1.00 81.62 191 GLN A CA 1
ATOM 1440 C C . GLN A 1 191 ? -14.420 -4.356 4.424 1.00 81.62 191 GLN A C 1
ATOM 1442 O O . GLN A 1 191 ? -14.206 -4.448 3.210 1.00 81.62 191 GLN A O 1
ATOM 1447 N N . ALA A 1 192 ? -14.348 -3.193 5.075 1.00 76.25 192 ALA A N 1
ATOM 1448 C CA . ALA A 1 192 ? -13.985 -1.936 4.429 1.00 76.25 192 ALA A CA 1
ATOM 1449 C C . ALA A 1 192 ? -12.542 -1.961 3.898 1.00 76.25 192 ALA A C 1
ATOM 1451 O O . ALA A 1 192 ? -12.312 -1.580 2.751 1.00 76.25 192 ALA A O 1
ATOM 1452 N N . THR A 1 193 ? -11.595 -2.470 4.693 1.00 74.19 193 THR A N 1
ATOM 1453 C CA . THR A 1 193 ? -10.176 -2.590 4.305 1.00 74.19 193 THR A CA 1
ATOM 1454 C C . THR A 1 193 ? -9.945 -3.599 3.184 1.00 74.19 193 THR A C 1
ATOM 1456 O O . THR A 1 193 ? -9.221 -3.303 2.236 1.00 74.19 193 THR A O 1
ATOM 1459 N N . GLY A 1 194 ? -10.560 -4.784 3.251 1.00 69.94 194 GLY A N 1
ATOM 1460 C CA . GLY A 1 194 ? -10.337 -5.838 2.254 1.00 69.94 194 GLY A CA 1
ATOM 1461 C C . GLY A 1 194 ? -10.800 -5.463 0.840 1.00 69.94 194 GLY A C 1
ATOM 1462 O O . GLY A 1 194 ? -10.134 -5.797 -0.138 1.00 69.94 194 GLY A O 1
ATOM 1463 N N . SER A 1 195 ? -11.913 -4.735 0.723 1.00 70.00 195 SER A N 1
ATOM 1464 C CA . SER A 1 195 ? -12.486 -4.349 -0.576 1.00 70.00 195 SER A CA 1
ATOM 1465 C C . SER A 1 195 ? -11.725 -3.207 -1.256 1.00 70.00 195 SER A C 1
ATOM 1467 O O . SER A 1 195 ? -11.444 -3.282 -2.452 1.00 70.00 195 SER A O 1
ATOM 1469 N N . THR A 1 196 ? -11.329 -2.179 -0.505 1.00 67.44 196 THR A N 1
ATOM 1470 C CA . THR A 1 196 ? -10.612 -1.020 -1.063 1.00 67.44 196 THR A CA 1
ATOM 1471 C C . THR A 1 196 ? -9.156 -1.328 -1.401 1.00 67.44 196 THR A C 1
ATOM 1473 O O . THR A 1 196 ? -8.645 -0.858 -2.420 1.00 67.44 196 THR A O 1
ATOM 1476 N N . ALA A 1 197 ? -8.485 -2.156 -0.601 1.00 62.19 197 ALA A N 1
ATOM 1477 C CA . ALA A 1 197 ? -7.091 -2.523 -0.840 1.00 62.19 197 ALA A CA 1
ATOM 1478 C C . ALA A 1 197 ? -6.913 -3.349 -2.115 1.00 62.19 197 ALA A C 1
ATOM 1480 O O . ALA A 1 197 ? -6.008 -3.098 -2.906 1.00 62.19 197 ALA A O 1
ATOM 1481 N N . ALA A 1 198 ? -7.814 -4.305 -2.346 1.00 58.97 198 ALA A N 1
ATOM 1482 C CA . ALA A 1 198 ? -7.787 -5.130 -3.546 1.00 58.97 198 ALA A CA 1
ATOM 1483 C C . ALA A 1 198 ? -8.046 -4.301 -4.816 1.00 58.97 198 ALA A C 1
ATOM 1485 O O . ALA A 1 198 ? -7.370 -4.494 -5.824 1.00 58.97 198 ALA A O 1
ATOM 1486 N N . GLN A 1 199 ? -8.980 -3.345 -4.759 1.00 68.75 199 GLN A N 1
ATOM 1487 C CA . GLN A 1 199 ? -9.297 -2.468 -5.891 1.00 68.75 199 GLN A CA 1
ATOM 1488 C C . GLN A 1 199 ? -8.139 -1.528 -6.238 1.00 68.75 199 GLN A C 1
ATOM 1490 O O . GLN A 1 199 ? -7.745 -1.433 -7.398 1.00 68.75 199 GLN A O 1
ATOM 1495 N N . THR A 1 200 ? -7.547 -0.884 -5.232 1.00 68.44 200 THR A N 1
ATOM 1496 C CA . THR A 1 200 ? -6.417 0.036 -5.435 1.00 68.44 200 THR A CA 1
ATOM 1497 C C . THR A 1 200 ? -5.150 -0.684 -5.894 1.00 68.44 200 THR A C 1
ATOM 1499 O O . THR A 1 200 ? -4.455 -0.184 -6.777 1.00 68.44 200 THR A O 1
ATOM 1502 N N . ALA A 1 201 ? -4.871 -1.883 -5.372 1.00 60.28 201 ALA A N 1
ATOM 1503 C CA . ALA A 1 201 ? -3.782 -2.723 -5.867 1.00 60.28 201 ALA A CA 1
ATOM 1504 C C . ALA A 1 201 ? -4.009 -3.171 -7.323 1.00 60.28 201 ALA A C 1
ATOM 1506 O O . ALA A 1 201 ? -3.064 -3.164 -8.112 1.00 60.28 201 ALA A O 1
ATOM 1507 N N . GLY A 1 202 ? -5.252 -3.510 -7.687 1.00 66.44 202 GLY A N 1
ATOM 1508 C CA . GLY A 1 202 ? -5.636 -3.859 -9.057 1.00 66.44 202 GLY A CA 1
ATOM 1509 C C . GLY A 1 202 ? -5.411 -2.709 -10.040 1.00 66.44 202 GLY A C 1
ATOM 1510 O O . GLY A 1 202 ? -4.699 -2.879 -11.027 1.00 66.44 202 GLY A O 1
ATOM 1511 N N . GLU A 1 203 ? -5.912 -1.510 -9.729 1.00 74.44 203 GLU A N 1
ATOM 1512 C CA . GLU A 1 203 ? -5.714 -0.329 -10.581 1.00 74.44 203 GLU A CA 1
ATOM 1513 C C . GLU A 1 203 ? -4.235 0.043 -10.748 1.00 74.44 203 GLU A C 1
ATOM 1515 O O . GLU A 1 203 ? -3.813 0.462 -11.831 1.00 74.44 203 GLU A O 1
ATOM 1520 N N . LEU A 1 204 ? -3.426 -0.108 -9.694 1.00 69.44 204 LEU A N 1
ATOM 1521 C CA . LEU A 1 204 ? -1.991 0.149 -9.783 1.00 69.44 204 LEU A CA 1
ATOM 1522 C C . LEU A 1 204 ? -1.289 -0.882 -10.672 1.00 69.44 204 LEU A C 1
ATOM 1524 O O . LEU A 1 204 ? -0.471 -0.508 -11.514 1.00 69.44 204 LEU A O 1
ATOM 1528 N N . ALA A 1 205 ? -1.624 -2.165 -10.511 1.00 62.16 205 ALA A N 1
ATOM 1529 C CA . ALA A 1 205 ? -1.075 -3.240 -11.330 1.00 62.16 205 ALA A CA 1
ATOM 1530 C C . ALA A 1 205 ? -1.423 -3.045 -12.813 1.00 62.16 205 ALA A C 1
ATOM 1532 O O . ALA A 1 205 ? -0.544 -3.173 -13.669 1.00 62.16 205 ALA A O 1
ATOM 1533 N N . ASP A 1 206 ? -2.658 -2.642 -13.115 1.00 73.88 206 ASP A N 1
ATOM 1534 C CA . ASP A 1 206 ? -3.106 -2.366 -14.480 1.00 73.88 206 ASP A CA 1
ATOM 1535 C C . ASP A 1 206 ? -2.362 -1.182 -15.106 1.00 73.88 206 ASP A C 1
ATOM 1537 O O . ASP A 1 206 ? -1.920 -1.267 -16.255 1.00 73.88 206 ASP A O 1
ATOM 1541 N N . ARG A 1 207 ? -2.135 -0.096 -14.353 1.00 75.31 207 ARG A N 1
ATOM 1542 C CA . ARG A 1 207 ? -1.353 1.058 -14.837 1.00 75.31 207 ARG A CA 1
ATOM 1543 C C . ARG A 1 207 ? 0.103 0.699 -15.110 1.00 75.31 207 ARG A C 1
ATOM 1545 O O . ARG A 1 207 ? 0.642 1.093 -16.145 1.00 75.31 207 ARG A O 1
ATOM 1552 N N . VAL A 1 208 ? 0.730 -0.074 -14.223 1.00 69.81 208 VAL A N 1
ATOM 1553 C CA . VAL A 1 208 ? 2.108 -0.554 -14.418 1.00 69.81 208 VAL A CA 1
ATOM 1554 C C . VAL A 1 208 ? 2.189 -1.467 -15.641 1.00 69.81 208 VAL A C 1
ATOM 1556 O O . VAL A 1 208 ? 3.112 -1.348 -16.450 1.00 69.81 208 VAL A O 1
ATOM 1559 N N . ASN A 1 209 ? 1.207 -2.350 -15.822 1.00 70.31 209 ASN A N 1
ATOM 1560 C CA . ASN A 1 209 ? 1.158 -3.243 -16.973 1.00 70.31 209 ASN A CA 1
ATOM 1561 C C . ASN A 1 209 ? 0.963 -2.467 -18.290 1.00 70.31 209 ASN A C 1
ATOM 1563 O O . ASN A 1 209 ? 1.660 -2.721 -19.274 1.00 70.31 209 ASN A O 1
ATOM 1567 N N . ALA A 1 210 ? 0.087 -1.458 -18.296 1.00 79.12 210 ALA A N 1
ATOM 1568 C CA . ALA A 1 210 ? -0.119 -0.575 -19.441 1.00 79.12 210 ALA A CA 1
ATOM 1569 C C . ALA A 1 210 ? 1.158 0.199 -19.817 1.00 79.12 210 ALA A C 1
ATOM 1571 O O . ALA A 1 210 ? 1.521 0.257 -20.994 1.00 79.12 210 ALA A O 1
ATOM 1572 N N . GLN A 1 211 ? 1.890 0.730 -18.831 1.00 73.50 211 GLN A N 1
ATOM 1573 C CA . GLN A 1 211 ? 3.166 1.412 -19.073 1.00 73.50 211 GLN A CA 1
ATOM 1574 C C . GLN A 1 211 ? 4.233 0.474 -19.642 1.00 73.50 211 GLN A C 1
ATOM 1576 O O . GLN A 1 211 ? 4.915 0.835 -20.603 1.00 73.50 211 GLN A O 1
ATOM 1581 N N . ARG A 1 212 ? 4.357 -0.749 -19.107 1.00 75.75 212 ARG A N 1
ATOM 1582 C CA . ARG A 1 212 ? 5.291 -1.754 -19.643 1.00 75.75 212 ARG A CA 1
ATOM 1583 C C . ARG A 1 212 ? 4.992 -2.086 -21.099 1.00 75.75 212 ARG A C 1
ATOM 1585 O O . ARG A 1 212 ? 5.919 -2.168 -21.901 1.00 75.75 212 ARG A O 1
ATOM 1592 N N . LYS A 1 213 ? 3.712 -2.235 -21.449 1.00 80.00 213 LYS A N 1
ATOM 1593 C CA . LYS A 1 213 ? 3.294 -2.509 -22.826 1.00 80.00 213 LYS A CA 1
ATOM 1594 C C . LYS A 1 213 ? 3.663 -1.360 -23.767 1.00 80.00 213 LYS A C 1
ATOM 1596 O O . LYS A 1 213 ? 4.299 -1.599 -24.787 1.00 80.00 213 LYS A O 1
ATOM 1601 N N . SER A 1 214 ? 3.370 -0.118 -23.375 1.00 82.88 214 SER A N 1
ATOM 1602 C CA . SER A 1 214 ? 3.736 1.066 -24.163 1.00 82.88 214 SER A CA 1
ATOM 1603 C C . SER A 1 214 ? 5.249 1.201 -24.369 1.00 82.88 214 SER A C 1
ATOM 1605 O O . SER A 1 214 ? 5.680 1.603 -25.448 1.00 82.88 214 SER A O 1
ATOM 1607 N N . LEU A 1 215 ? 6.059 0.869 -23.359 1.00 78.19 215 LEU A N 1
ATOM 1608 C CA . LEU A 1 215 ? 7.520 0.874 -23.470 1.00 78.19 215 LEU A CA 1
ATOM 1609 C C . LEU A 1 215 ? 8.023 -0.207 -24.424 1.00 78.19 215 LEU A C 1
ATOM 1611 O O . LEU A 1 215 ? 8.900 0.056 -25.242 1.00 78.19 215 LEU A O 1
ATOM 1615 N N . HIS A 1 216 ? 7.470 -1.414 -24.331 1.00 77.69 216 HIS A N 1
ATOM 1616 C CA . HIS A 1 216 ? 7.839 -2.514 -25.213 1.00 77.69 216 HIS A CA 1
ATOM 1617 C C . HIS A 1 216 ? 7.520 -2.196 -26.680 1.00 77.69 216 HIS A C 1
ATOM 1619 O O . HIS A 1 216 ? 8.368 -2.397 -27.547 1.00 77.69 216 HIS A O 1
ATOM 1625 N N . ASP A 1 217 ? 6.340 -1.639 -26.953 1.00 84.00 217 ASP A N 1
ATOM 1626 C CA . ASP A 1 217 ? 5.930 -1.269 -28.311 1.00 84.00 217 ASP A CA 1
ATOM 1627 C C . ASP A 1 217 ? 6.825 -0.160 -28.889 1.00 84.00 217 ASP A C 1
ATOM 1629 O O . ASP A 1 217 ? 7.258 -0.247 -30.041 1.00 84.00 217 ASP A O 1
ATOM 1633 N N . PHE A 1 218 ? 7.194 0.830 -28.068 1.00 82.25 218 PHE A N 1
ATOM 1634 C CA . PHE A 1 218 ? 8.178 1.850 -28.437 1.00 82.25 218 PHE A CA 1
ATOM 1635 C C . PHE A 1 218 ? 9.547 1.235 -28.771 1.00 82.25 218 PHE A C 1
ATOM 1637 O O . PHE A 1 218 ? 10.142 1.563 -29.799 1.00 82.25 218 PHE A O 1
ATOM 1644 N N . TRP A 1 219 ? 10.037 0.305 -27.944 1.00 79.88 219 TRP A N 1
ATOM 1645 C CA . TRP A 1 219 ? 11.310 -0.380 -28.180 1.00 79.88 219 TRP A CA 1
ATOM 1646 C C . TRP A 1 219 ? 11.306 -1.212 -29.456 1.00 79.88 219 TRP A C 1
ATOM 1648 O O . TRP A 1 219 ? 12.296 -1.210 -30.189 1.00 79.88 219 TRP A O 1
ATOM 1658 N N . LEU A 1 220 ? 10.198 -1.890 -29.750 1.00 81.25 220 LEU A N 1
ATOM 1659 C CA . LEU A 1 220 ? 10.060 -2.690 -30.960 1.00 81.25 220 LEU A CA 1
ATOM 1660 C C . LEU A 1 220 ? 10.125 -1.809 -32.217 1.00 81.25 220 LEU A C 1
ATOM 1662 O O . LEU A 1 220 ? 10.825 -2.144 -33.172 1.00 81.25 220 LEU A O 1
ATOM 1666 N N . GLN A 1 221 ? 9.457 -0.652 -32.190 1.00 82.31 221 GLN A N 1
ATOM 1667 C CA . GLN A 1 221 ? 9.506 0.333 -33.275 1.00 82.31 221 GLN A CA 1
ATOM 1668 C C . GLN A 1 221 ? 10.909 0.926 -33.448 1.00 82.31 221 GLN A C 1
ATOM 1670 O O . GLN A 1 221 ? 11.420 0.999 -34.568 1.00 82.31 221 GLN A O 1
ATOM 1675 N N . ALA A 1 222 ? 11.565 1.303 -32.348 1.00 79.31 222 ALA A N 1
ATOM 1676 C CA . ALA A 1 222 ? 12.927 1.828 -32.383 1.00 79.31 222 ALA A CA 1
ATOM 1677 C C . ALA A 1 222 ? 13.917 0.791 -32.940 1.00 79.31 222 ALA A C 1
ATOM 1679 O O . ALA A 1 222 ? 14.740 1.116 -33.798 1.00 79.31 222 ALA A O 1
ATOM 1680 N N . ALA A 1 223 ? 13.801 -0.471 -32.515 1.00 78.50 223 ALA A N 1
ATOM 1681 C CA . ALA A 1 223 ? 14.634 -1.563 -33.003 1.00 78.50 223 ALA A CA 1
ATOM 1682 C C . ALA A 1 223 ? 14.447 -1.795 -34.506 1.00 78.50 223 ALA A C 1
ATOM 1684 O O . ALA A 1 223 ? 15.438 -1.925 -35.218 1.00 78.50 223 ALA A O 1
ATOM 1685 N N . GLN A 1 224 ? 13.210 -1.788 -35.011 1.00 83.88 224 GLN A N 1
ATOM 1686 C CA . GLN A 1 224 ? 12.945 -1.914 -36.448 1.00 83.88 224 GLN A CA 1
ATOM 1687 C C . GLN A 1 224 ? 13.608 -0.794 -37.249 1.00 83.88 224 GLN A C 1
ATOM 1689 O O . GLN A 1 224 ? 14.250 -1.064 -38.261 1.00 83.88 224 GLN A O 1
ATOM 1694 N N . LEU A 1 225 ? 13.501 0.449 -36.783 1.00 83.94 225 LEU A N 1
ATOM 1695 C CA . LEU A 1 225 ? 14.049 1.605 -37.485 1.00 83.94 225 LEU A CA 1
ATOM 1696 C C . LEU A 1 225 ? 15.583 1.585 -37.512 1.00 83.94 225 LEU A C 1
ATOM 1698 O O . LEU A 1 225 ? 16.187 1.911 -38.534 1.00 83.94 225 LEU A O 1
ATOM 1702 N N . ILE A 1 226 ? 16.216 1.151 -36.419 1.00 77.38 226 ILE A N 1
ATOM 1703 C CA . ILE A 1 226 ? 17.670 0.958 -36.359 1.00 77.38 226 ILE A CA 1
ATOM 1704 C C . ILE A 1 226 ? 18.083 -0.199 -37.266 1.00 77.38 226 ILE A C 1
ATOM 1706 O O . ILE A 1 226 ? 18.975 -0.037 -38.091 1.00 77.38 226 ILE A O 1
ATOM 1710 N N . LEU A 1 227 ? 17.425 -1.354 -37.152 1.00 78.25 227 LEU A N 1
ATOM 1711 C CA . LEU A 1 227 ? 17.795 -2.556 -37.891 1.00 78.25 227 LEU A CA 1
ATOM 1712 C C . LEU A 1 227 ? 17.662 -2.327 -39.399 1.00 78.25 227 LEU A C 1
ATOM 1714 O O . LEU A 1 227 ? 18.572 -2.678 -40.139 1.00 78.25 227 LEU A O 1
ATOM 1718 N N . LEU A 1 228 ? 16.611 -1.640 -39.855 1.00 82.94 228 LEU A N 1
ATOM 1719 C CA . LEU A 1 228 ? 16.436 -1.312 -41.271 1.00 82.94 228 LEU A CA 1
ATOM 1720 C C . LEU A 1 228 ? 17.516 -0.346 -41.787 1.00 82.94 228 LEU A C 1
ATOM 1722 O O . LEU A 1 228 ? 18.089 -0.569 -42.855 1.00 82.94 228 LEU A O 1
ATOM 1726 N N . ASN A 1 229 ? 17.823 0.704 -41.019 1.00 81.31 229 ASN A N 1
ATOM 1727 C CA . ASN A 1 229 ? 18.792 1.725 -41.425 1.00 81.31 229 ASN A CA 1
ATOM 1728 C C . ASN A 1 229 ? 20.248 1.257 -41.336 1.00 81.31 229 ASN A C 1
ATOM 1730 O O . ASN A 1 229 ? 21.098 1.797 -42.036 1.00 81.31 229 ASN A O 1
ATOM 1734 N N . LEU A 1 230 ? 20.552 0.267 -40.495 1.00 76.81 230 LEU A N 1
ATOM 1735 C CA . LEU A 1 230 ? 21.911 -0.248 -40.305 1.00 76.81 230 LEU A CA 1
ATOM 1736 C C . LEU A 1 230 ? 22.189 -1.463 -41.199 1.00 76.81 230 LEU A C 1
ATOM 1738 O O . LEU A 1 230 ? 23.317 -1.650 -41.654 1.00 76.81 230 LEU A O 1
ATOM 1742 N N . LEU A 1 231 ? 21.159 -2.249 -41.525 1.00 78.69 231 LEU A N 1
ATOM 1743 C CA . LEU A 1 231 ? 21.290 -3.437 -42.366 1.00 78.69 231 LEU A CA 1
ATOM 1744 C C . LEU A 1 231 ? 21.618 -3.079 -43.818 1.00 78.69 231 LEU A C 1
ATOM 1746 O O . LEU A 1 231 ? 22.498 -3.704 -44.394 1.00 78.69 231 LEU A O 1
ATOM 1750 N N . LEU A 1 232 ? 21.001 -2.044 -44.394 1.00 81.38 232 LEU A N 1
ATOM 1751 C CA . LEU A 1 232 ? 21.262 -1.618 -45.779 1.00 81.38 232 LEU A CA 1
ATOM 1752 C C . LEU A 1 232 ? 22.730 -1.205 -46.028 1.00 81.38 232 LEU A C 1
ATOM 1754 O O . LEU A 1 232 ? 23.354 -1.758 -46.940 1.00 81.38 232 LEU A O 1
ATOM 1758 N N . PRO A 1 233 ? 23.331 -0.303 -45.228 1.00 75.62 233 PRO A N 1
ATOM 1759 C CA . PRO A 1 233 ? 24.744 0.049 -45.358 1.00 75.62 233 PRO A CA 1
ATOM 1760 C C . PRO A 1 233 ? 25.678 -1.138 -45.119 1.00 75.62 233 PRO A C 1
ATOM 1762 O O . PRO A 1 233 ? 26.689 -1.270 -45.806 1.00 75.62 233 PRO A O 1
ATOM 1765 N N . LEU A 1 234 ? 25.334 -2.026 -44.182 1.00 73.25 234 LEU A N 1
ATOM 1766 C CA . LEU A 1 234 ? 26.155 -3.188 -43.850 1.00 73.25 234 LEU A CA 1
ATOM 1767 C C . LEU A 1 234 ? 26.143 -4.235 -44.972 1.00 73.25 234 LEU A C 1
ATOM 1769 O O . LEU A 1 234 ? 27.193 -4.754 -45.345 1.00 73.25 234 LEU A O 1
ATOM 1773 N N . LEU A 1 235 ? 24.976 -4.485 -45.570 1.00 78.25 235 LEU A N 1
ATOM 1774 C CA . LEU A 1 235 ? 24.820 -5.365 -46.730 1.00 78.25 235 LEU A CA 1
ATOM 1775 C C . LEU A 1 235 ? 25.520 -4.771 -47.958 1.00 78.25 235 LEU A C 1
ATOM 1777 O O . LEU A 1 235 ? 26.206 -5.486 -48.683 1.00 78.25 235 LEU A O 1
ATOM 1781 N N . THR A 1 236 ? 25.435 -3.451 -48.141 1.00 80.31 236 THR A N 1
ATOM 1782 C CA . THR A 1 236 ? 26.159 -2.733 -49.203 1.00 80.31 236 THR A CA 1
ATOM 1783 C C . THR A 1 236 ? 27.674 -2.852 -49.025 1.00 80.31 236 THR A C 1
ATOM 1785 O O . THR A 1 236 ? 28.386 -3.135 -49.988 1.00 80.31 236 THR A O 1
ATOM 1788 N N . ALA A 1 237 ? 28.181 -2.704 -47.798 1.00 77.25 237 ALA A N 1
ATOM 1789 C CA . ALA A 1 237 ? 29.600 -2.878 -47.496 1.00 77.25 237 ALA A CA 1
ATOM 1790 C C . ALA A 1 237 ? 30.070 -4.326 -47.730 1.00 77.25 237 ALA A C 1
ATOM 1792 O O . ALA A 1 237 ? 31.139 -4.536 -48.304 1.00 77.25 237 ALA A O 1
ATOM 1793 N N . LEU A 1 238 ? 29.264 -5.320 -47.343 1.00 76.38 238 LEU A N 1
ATOM 1794 C CA . LEU A 1 238 ? 29.546 -6.740 -47.580 1.00 76.38 238 LEU A CA 1
ATOM 1795 C C . LEU A 1 238 ? 29.563 -7.087 -49.069 1.00 76.38 238 LEU A C 1
ATOM 1797 O O . LEU A 1 238 ? 30.494 -7.742 -49.531 1.00 76.38 238 LEU A O 1
ATOM 1801 N N . LEU A 1 239 ? 28.573 -6.621 -49.833 1.00 80.38 239 LEU A N 1
ATOM 1802 C CA . LEU A 1 239 ? 28.533 -6.826 -51.281 1.00 80.38 239 LEU A CA 1
ATOM 1803 C C . LEU A 1 239 ? 29.730 -6.152 -51.956 1.00 80.38 239 LEU A C 1
ATOM 1805 O O . LEU A 1 239 ? 30.401 -6.785 -52.767 1.00 80.38 239 LEU A O 1
ATOM 1809 N N . GLY A 1 240 ? 30.059 -4.915 -51.574 1.00 78.44 240 GLY A N 1
ATOM 1810 C CA . GLY A 1 240 ? 31.249 -4.218 -52.067 1.00 78.44 240 GLY A CA 1
ATOM 1811 C C . GLY A 1 240 ? 32.546 -4.982 -51.782 1.00 78.44 240 GLY A C 1
ATOM 1812 O O . GLY A 1 240 ? 33.408 -5.072 -52.654 1.00 78.44 240 GLY A O 1
ATOM 1813 N N . TYR A 1 241 ? 32.667 -5.593 -50.601 1.00 75.06 241 TYR A N 1
ATOM 1814 C CA . TYR A 1 241 ? 33.805 -6.446 -50.254 1.00 75.06 241 TYR A CA 1
ATOM 1815 C C . TYR A 1 241 ? 33.871 -7.714 -51.119 1.00 75.06 241 TYR A C 1
ATOM 1817 O O . TYR A 1 241 ? 34.921 -8.008 -51.685 1.00 75.06 241 TYR A O 1
ATOM 1825 N N . VAL A 1 242 ? 32.759 -8.442 -51.270 1.00 77.25 242 VAL A N 1
ATOM 1826 C CA . VAL A 1 242 ? 32.708 -9.692 -52.052 1.00 77.25 242 VAL A CA 1
ATOM 1827 C C . VAL A 1 242 ? 32.975 -9.444 -53.539 1.00 77.25 242 VAL A C 1
ATOM 1829 O O . VAL A 1 242 ? 33.735 -10.183 -54.159 1.00 77.25 242 VAL A O 1
ATOM 1832 N N . PHE A 1 243 ? 32.401 -8.392 -54.126 1.00 79.25 243 PHE A N 1
ATOM 1833 C CA . PHE A 1 243 ? 32.661 -8.064 -55.531 1.00 79.25 243 PHE A CA 1
ATOM 1834 C C . PHE A 1 243 ? 34.066 -7.487 -55.745 1.00 79.25 243 PHE A C 1
ATOM 1836 O O . PHE A 1 243 ? 34.687 -7.746 -56.776 1.00 79.25 243 PHE A O 1
ATOM 1843 N N . GLY A 1 244 ? 34.602 -6.754 -54.765 1.00 70.31 244 GLY A N 1
ATOM 1844 C CA . GLY A 1 244 ? 35.960 -6.218 -54.816 1.00 70.31 244 GLY A CA 1
ATOM 1845 C C . GLY A 1 244 ? 37.045 -7.297 -54.779 1.00 70.31 244 GLY A C 1
ATOM 1846 O O . GLY A 1 244 ? 38.069 -7.153 -55.445 1.00 70.31 244 GLY A O 1
ATOM 1847 N N . THR A 1 245 ? 36.835 -8.400 -54.053 1.00 67.75 245 THR A N 1
ATOM 1848 C CA . THR A 1 245 ? 37.822 -9.492 -53.969 1.00 67.75 245 THR A CA 1
ATOM 1849 C C . THR A 1 245 ? 37.883 -10.346 -55.239 1.00 67.75 245 THR A C 1
ATOM 1851 O O . THR A 1 245 ? 38.968 -10.800 -55.602 1.00 67.75 245 THR A O 1
ATOM 1854 N N . GLN A 1 246 ? 36.778 -10.508 -55.979 1.00 68.38 246 GLN A N 1
ATOM 1855 C CA . GLN A 1 246 ? 36.766 -11.307 -57.216 1.00 68.38 246 GLN A CA 1
ATOM 1856 C C . GLN A 1 246 ? 37.527 -10.659 -58.385 1.00 68.38 246 GLN A C 1
ATOM 1858 O O . GLN A 1 246 ? 38.160 -11.369 -59.163 1.00 68.38 246 GLN A O 1
ATOM 1863 N N . GLN A 1 247 ? 37.533 -9.326 -58.495 1.00 62.84 247 GLN A N 1
ATOM 1864 C CA . GLN A 1 247 ? 38.267 -8.622 -59.563 1.00 62.84 247 GLN A CA 1
ATOM 1865 C C . GLN A 1 247 ? 39.793 -8.667 -59.401 1.00 62.84 247 GLN A C 1
ATOM 1867 O O . GLN A 1 247 ? 40.526 -8.481 -60.371 1.00 62.84 247 GLN A O 1
ATOM 1872 N N . VAL A 1 248 ? 40.287 -8.895 -58.182 1.00 62.47 248 VAL A N 1
ATOM 1873 C CA . VAL A 1 248 ? 41.728 -9.032 -57.919 1.00 62.47 248 VAL A CA 1
ATOM 1874 C C . VAL A 1 248 ? 42.215 -10.426 -58.317 1.00 62.47 248 VAL A C 1
ATOM 1876 O O . VAL A 1 248 ? 43.331 -10.558 -58.811 1.00 62.47 248 VAL A O 1
ATOM 1879 N N . SER A 1 249 ? 41.368 -11.450 -58.172 1.00 57.34 249 SER A N 1
ATOM 1880 C CA . SER A 1 249 ? 41.727 -12.834 -58.498 1.00 57.34 249 SER A CA 1
ATOM 1881 C C . SER A 1 249 ? 41.825 -13.095 -60.006 1.00 57.34 249 SER A C 1
ATOM 1883 O O . SER A 1 249 ? 42.647 -13.899 -60.417 1.00 57.34 249 SER A O 1
ATOM 1885 N N . THR A 1 250 ? 41.041 -12.400 -60.835 1.00 58.06 250 THR A N 1
ATOM 1886 C CA . THR A 1 250 ? 41.047 -12.553 -62.306 1.00 58.06 250 THR A CA 1
ATOM 1887 C C . THR A 1 250 ? 42.145 -11.771 -63.026 1.00 58.06 250 THR A C 1
ATOM 1889 O O . THR A 1 250 ? 42.344 -11.969 -64.216 1.00 58.06 250 THR A O 1
ATOM 1892 N N . LYS A 1 251 ? 42.864 -10.875 -62.337 1.00 55.03 251 LYS A N 1
ATOM 1893 C CA . LYS A 1 251 ? 44.022 -10.146 -62.893 1.00 55.03 251 LYS A CA 1
ATOM 1894 C C . LYS A 1 251 ? 45.373 -10.810 -62.598 1.00 55.03 251 LYS A C 1
ATOM 1896 O O . LYS A 1 251 ? 46.397 -10.278 -63.017 1.00 55.03 251 LYS A O 1
ATOM 1901 N N . ALA A 1 252 ? 45.373 -11.897 -61.829 1.00 56.06 252 ALA A N 1
ATOM 1902 C CA . ALA A 1 252 ? 46.571 -12.640 -61.439 1.00 56.06 252 ALA A CA 1
ATOM 1903 C C . ALA A 1 252 ? 46.789 -13.927 -62.266 1.00 56.06 252 ALA A C 1
ATOM 1905 O O . ALA A 1 252 ? 47.746 -14.651 -61.998 1.00 56.06 252 ALA A O 1
ATOM 1906 N N . GLU A 1 253 ? 45.921 -14.183 -63.248 1.00 48.72 253 GLU A N 1
ATOM 1907 C CA . GLU A 1 253 ? 46.059 -15.194 -64.310 1.00 48.72 253 GLU A CA 1
ATOM 1908 C C . GLU A 1 253 ? 46.463 -14.509 -65.622 1.00 48.72 253 GLU A C 1
ATOM 1910 O O . GLU A 1 253 ? 47.314 -15.076 -66.343 1.00 48.72 253 GLU A O 1
#